Protein AF-A0A1H0DXW2-F1 (afdb_monomer_lite)

Radius of gyration: 19.88 Å; chains: 1; bounding box: 47×40×55 Å

Organism: NCBI:txid391948

Foldseek 3Di:
DDQQPFADLLRQLLVQLVPDPPDDPVVSNVRSVDPQFDWDCALLFTKTWRNVDWDADDNNQKIWIWIAGRRRRQIWTFIDGPPDPGTATGSDPDRVVNVVLRVVLVVQVVVCVVVVVVLLVLLVCQLVVVDWDKQFVVLVVPFSHHPSSSCSVCVVVVNNVPGIDISNVLSVVCVVPVSSSSSSVSRVVVVVVVVVVVVVVVVD

Structure (mmCIF, N/CA/C/O backbone):
data_AF-A0A1H0DXW2-F1
#
_entry.id   AF-A0A1H0DXW2-F1
#
loop_
_atom_site.group_PDB
_atom_site.id
_atom_site.type_symbol
_atom_site.label_atom_id
_atom_site.label_alt_id
_atom_site.label_comp_id
_atom_site.label_asym_id
_atom_site.label_entity_id
_atom_site.label_seq_id
_atom_site.pdbx_PDB_ins_code
_atom_site.Cartn_x
_atom_site.Cartn_y
_atom_site.Cartn_z
_atom_site.occupancy
_atom_site.B_iso_or_equiv
_atom_site.auth_seq_id
_atom_site.auth_comp_id
_atom_site.auth_asym_id
_atom_site.auth_atom_id
_atom_site.pdbx_PDB_model_num
ATOM 1 N N . MET A 1 1 ? -16.379 6.215 -18.054 1.00 35.94 1 MET A N 1
ATOM 2 C CA . MET A 1 1 ? -15.979 5.087 -17.184 1.00 35.94 1 MET A CA 1
ATOM 3 C C . MET A 1 1 ? -15.061 4.189 -18.003 1.00 35.94 1 MET A C 1
ATOM 5 O O . MET A 1 1 ? -15.544 3.331 -18.726 1.00 35.94 1 MET A O 1
ATOM 9 N N . PHE A 1 2 ? -13.756 4.471 -18.018 1.00 33.94 2 PHE A N 1
ATOM 10 C CA . PHE A 1 2 ? -12.808 3.660 -18.781 1.00 33.94 2 PHE A CA 1
ATOM 11 C C . PHE A 1 2 ? -12.464 2.422 -17.956 1.00 33.94 2 PHE A C 1
ATOM 13 O O . PHE A 1 2 ? -11.937 2.536 -16.850 1.00 33.94 2 PHE A O 1
ATOM 20 N N . LEU A 1 3 ? -12.790 1.242 -18.483 1.00 41.62 3 LEU A N 1
ATOM 21 C CA . LEU A 1 3 ? -12.140 0.003 -18.077 1.00 41.62 3 LEU A CA 1
ATOM 22 C C . LEU A 1 3 ? -10.653 0.191 -18.393 1.00 41.62 3 LEU A C 1
ATOM 24 O O . LEU A 1 3 ? -10.251 0.033 -19.545 1.00 41.62 3 LEU A O 1
ATOM 28 N N . SER A 1 4 ? -9.857 0.608 -17.406 1.00 52.97 4 SER A N 1
ATOM 29 C CA . SER A 1 4 ? -8.405 0.501 -17.511 1.00 52.97 4 SER A CA 1
ATOM 30 C C . SER A 1 4 ? -8.119 -0.980 -17.728 1.00 52.97 4 SER A C 1
ATOM 32 O O . SER A 1 4 ? -8.377 -1.803 -16.848 1.00 52.97 4 SER A O 1
ATOM 34 N N . ARG A 1 5 ? -7.745 -1.346 -18.957 1.00 69.94 5 ARG A N 1
ATOM 35 C CA . ARG A 1 5 ? -7.332 -2.713 -19.258 1.00 69.94 5 ARG A CA 1
ATOM 36 C C . ARG A 1 5 ? -6.052 -2.948 -18.475 1.00 69.94 5 ARG A C 1
ATOM 38 O O . ARG A 1 5 ? -5.107 -2.178 -18.631 1.00 69.94 5 ARG A O 1
ATOM 45 N N . SER A 1 6 ? -6.033 -4.004 -17.666 1.00 83.50 6 SER A N 1
ATOM 46 C CA . SER A 1 6 ? -4.805 -4.459 -17.024 1.00 83.50 6 SER A CA 1
ATOM 47 C C . SER A 1 6 ? -3.704 -4.602 -18.068 1.00 83.50 6 SER A C 1
ATOM 49 O O . SER A 1 6 ? -3.953 -5.041 -19.196 1.00 83.50 6 SER A O 1
ATOM 51 N N . LEU A 1 7 ? -2.500 -4.179 -17.704 1.00 90.44 7 LEU A N 1
ATOM 52 C CA . LEU A 1 7 ? -1.343 -4.303 -18.569 1.00 90.44 7 LEU A CA 1
ATOM 53 C C . LEU A 1 7 ? -1.060 -5.780 -18.824 1.00 90.44 7 LEU A C 1
ATOM 55 O O . LEU A 1 7 ? -1.079 -6.598 -17.901 1.00 90.44 7 LEU A O 1
ATOM 59 N N . THR A 1 8 ? -0.748 -6.112 -20.076 1.00 93.12 8 THR A N 1
ATOM 60 C CA . THR A 1 8 ? -0.166 -7.422 -20.362 1.00 93.12 8 THR A CA 1
ATOM 61 C C . THR A 1 8 ? 1.220 -7.509 -19.713 1.00 93.12 8 THR A C 1
ATOM 63 O O . THR A 1 8 ? 1.883 -6.475 -19.549 1.00 93.12 8 THR A O 1
ATOM 66 N N . PRO A 1 9 ? 1.682 -8.716 -19.346 1.00 93.06 9 PRO A N 1
ATOM 67 C CA . PRO A 1 9 ? 3.025 -8.926 -18.813 1.00 93.06 9 PRO A CA 1
ATOM 68 C C . PRO A 1 9 ? 4.127 -8.272 -19.648 1.00 93.06 9 PRO A C 1
ATOM 70 O O . PRO A 1 9 ? 4.971 -7.556 -19.115 1.00 93.06 9 PRO A O 1
ATOM 73 N N . GLU A 1 10 ? 4.084 -8.452 -20.966 1.00 93.94 10 GLU A N 1
ATOM 74 C CA . GLU A 1 10 ? 5.069 -7.906 -21.901 1.00 93.94 10 GLU A CA 1
ATOM 75 C C . GLU A 1 10 ? 5.067 -6.381 -21.839 1.00 93.94 10 GLU A C 1
ATOM 77 O O . GLU A 1 10 ? 6.115 -5.751 -21.694 1.00 93.94 10 GLU A O 1
ATOM 82 N N . ARG A 1 11 ? 3.872 -5.776 -21.852 1.00 94.88 11 ARG A N 1
ATOM 83 C CA . ARG A 1 11 ? 3.740 -4.324 -21.824 1.00 94.88 11 ARG A CA 1
ATOM 84 C C . ARG A 1 11 ? 4.216 -3.724 -20.505 1.00 94.88 11 ARG A C 1
ATOM 86 O O . ARG A 1 11 ? 4.857 -2.675 -20.514 1.00 94.88 11 ARG A O 1
ATOM 93 N N . ALA A 1 12 ? 3.906 -4.365 -19.381 1.00 95.50 12 ALA A N 1
ATOM 94 C CA . ALA A 1 12 ? 4.374 -3.931 -18.070 1.00 95.50 12 ALA A CA 1
ATOM 95 C C . ALA A 1 12 ? 5.910 -3.930 -18.008 1.00 95.50 12 ALA A C 1
ATOM 97 O O . ALA A 1 12 ? 6.513 -2.932 -17.613 1.00 95.50 12 ALA A O 1
ATOM 98 N N . ARG A 1 13 ? 6.544 -5.004 -18.487 1.00 96.19 13 ARG A N 1
ATOM 99 C CA . ARG A 1 13 ? 8.005 -5.140 -18.523 1.00 96.19 13 ARG A CA 1
ATOM 100 C C . ARG A 1 13 ? 8.664 -4.107 -19.435 1.00 96.19 13 ARG A C 1
ATOM 102 O O . ARG A 1 13 ? 9.629 -3.474 -19.023 1.00 96.19 13 ARG A O 1
ATOM 109 N N . GLU A 1 14 ? 8.117 -3.867 -20.627 1.00 95.31 14 GLU A N 1
ATOM 110 C CA . GLU A 1 14 ? 8.590 -2.806 -21.531 1.00 95.31 14 GLU A CA 1
ATOM 111 C C . GLU A 1 14 ? 8.518 -1.415 -20.893 1.00 95.31 14 GLU A C 1
ATOM 113 O O . GLU A 1 14 ? 9.454 -0.620 -21.004 1.00 95.31 14 GLU A O 1
ATOM 118 N N . LEU A 1 15 ? 7.385 -1.091 -20.261 1.00 95.44 15 LEU A N 1
ATOM 119 C CA . LEU A 1 15 ? 7.179 0.206 -19.616 1.00 95.44 15 LEU A CA 1
ATOM 120 C C . LEU A 1 15 ? 8.137 0.408 -18.445 1.00 95.44 15 LEU A C 1
ATOM 122 O O . LEU A 1 15 ? 8.645 1.518 -18.270 1.00 95.44 15 LEU A O 1
ATOM 126 N N . LEU A 1 16 ? 8.403 -0.654 -17.684 1.00 95.50 16 LEU A N 1
ATOM 127 C CA . LEU A 1 16 ? 9.335 -0.631 -16.567 1.00 95.50 16 LEU A CA 1
ATOM 128 C C . LEU A 1 16 ? 10.790 -0.521 -17.039 1.00 95.50 16 LEU A C 1
ATOM 130 O O . LEU A 1 16 ? 11.506 0.357 -16.569 1.00 95.50 16 LEU A O 1
ATOM 134 N N . ALA A 1 17 ? 11.206 -1.307 -18.037 1.00 95.56 17 ALA A N 1
ATOM 135 C CA . ALA A 1 17 ? 12.544 -1.221 -18.629 1.00 95.56 17 ALA A CA 1
ATOM 136 C C . ALA A 1 17 ? 12.847 0.190 -19.164 1.00 95.56 17 ALA A C 1
ATOM 138 O O . ALA A 1 17 ? 13.955 0.711 -19.013 1.00 95.56 17 ALA A O 1
ATOM 139 N N . LYS A 1 18 ? 11.836 0.869 -19.726 1.00 94.50 18 LYS A N 1
ATOM 140 C CA . LYS A 1 18 ? 11.957 2.261 -20.187 1.00 94.50 18 LYS A CA 1
ATOM 141 C C . LYS A 1 18 ? 12.290 3.256 -19.076 1.00 94.50 18 LYS A C 1
ATOM 143 O O . LYS A 1 18 ? 12.876 4.290 -19.405 1.00 94.50 18 LYS A O 1
ATOM 148 N N . GLN A 1 19 ? 11.986 2.938 -17.814 1.00 93.94 19 GLN A N 1
ATOM 149 C CA . GLN A 1 19 ? 12.304 3.778 -16.655 1.00 93.94 19 GLN A CA 1
ATOM 150 C C . GLN A 1 19 ? 13.800 3.817 -16.325 1.00 93.94 19 GLN A C 1
ATOM 152 O O . GLN A 1 19 ? 14.229 4.759 -15.662 1.00 93.94 19 GLN A O 1
ATOM 157 N N . ARG A 1 20 ? 14.617 2.849 -16.778 1.00 90.44 20 ARG A N 1
ATOM 158 C CA . ARG A 1 20 ? 16.068 2.917 -16.552 1.00 90.44 20 ARG A CA 1
ATOM 159 C C . ARG A 1 20 ? 16.663 4.128 -17.274 1.00 90.44 20 ARG A C 1
ATOM 161 O O . ARG A 1 20 ? 16.492 4.307 -18.487 1.00 90.44 20 ARG A O 1
ATOM 168 N N . GLN A 1 21 ? 17.357 4.969 -16.518 1.00 87.31 21 GLN A N 1
ATOM 169 C CA . GLN A 1 21 ? 18.092 6.116 -17.045 1.00 87.31 21 GLN A CA 1
ATOM 170 C C . GLN A 1 21 ? 19.466 5.672 -17.558 1.00 87.31 21 GLN A C 1
ATOM 172 O O . GLN A 1 21 ? 19.997 4.670 -17.097 1.00 87.31 21 GLN A O 1
ATOM 177 N N . MET A 1 22 ? 20.036 6.416 -18.513 1.00 86.62 22 MET A N 1
ATOM 178 C CA . MET A 1 22 ? 21.388 6.175 -19.058 1.00 86.62 22 MET A CA 1
ATOM 179 C C . MET A 1 22 ? 21.615 4.773 -19.664 1.00 86.62 22 MET A C 1
ATOM 181 O O . MET A 1 22 ? 22.740 4.290 -19.718 1.00 86.62 22 MET A O 1
ATOM 185 N N . VAL A 1 23 ? 20.551 4.127 -20.146 1.00 88.94 23 VAL A N 1
ATOM 186 C CA . VAL A 1 23 ? 20.587 2.824 -20.830 1.00 88.94 23 VAL A CA 1
ATOM 187 C C . VAL A 1 23 ? 20.125 3.013 -22.276 1.00 88.94 23 VAL A C 1
ATOM 189 O O . VAL A 1 23 ? 19.168 3.761 -22.519 1.00 88.94 23 VAL A O 1
ATOM 192 N N . SER A 1 24 ? 20.796 2.364 -23.233 1.00 92.19 24 SER A N 1
ATOM 193 C CA . SER A 1 24 ? 20.453 2.484 -24.655 1.00 92.19 24 SER A CA 1
ATOM 194 C C . SER A 1 24 ? 19.059 1.912 -24.956 1.00 92.19 24 SER A C 1
ATOM 196 O O . SER A 1 24 ? 18.500 1.138 -24.179 1.00 92.19 24 SER A O 1
ATOM 198 N N . LEU A 1 25 ? 18.465 2.286 -26.095 1.00 91.06 25 LEU A N 1
ATOM 199 C CA . LEU A 1 25 ? 17.162 1.739 -26.495 1.00 91.06 25 LEU A CA 1
ATOM 200 C C . LEU A 1 25 ? 17.217 0.220 -26.715 1.00 91.06 25 LEU A C 1
ATOM 202 O O . LEU A 1 25 ? 16.294 -0.475 -26.303 1.00 91.06 25 LEU A O 1
ATOM 206 N N . LEU A 1 26 ? 18.311 -0.287 -27.292 1.00 92.50 26 LEU A N 1
ATOM 207 C CA . LEU A 1 26 ? 18.513 -1.719 -27.513 1.00 92.50 26 LEU A CA 1
ATOM 208 C C . LEU A 1 26 ? 18.602 -2.479 -26.183 1.00 92.50 26 LEU A C 1
ATOM 210 O O . LEU A 1 26 ? 17.932 -3.492 -25.995 1.00 92.50 26 LEU A O 1
ATOM 214 N N . ASP A 1 27 ? 19.363 -1.952 -25.226 1.00 91.38 27 ASP A N 1
ATOM 215 C CA . ASP A 1 27 ? 19.497 -2.569 -23.903 1.00 91.38 27 ASP A CA 1
ATOM 216 C C . ASP A 1 27 ? 18.160 -2.588 -23.151 1.00 91.38 27 ASP A C 1
ATOM 218 O O . ASP A 1 27 ? 17.863 -3.546 -22.442 1.00 91.38 27 ASP A O 1
ATOM 222 N N . LYS A 1 28 ? 17.309 -1.570 -23.338 1.00 91.94 28 LYS A N 1
ATOM 223 C CA . LYS A 1 28 ? 15.947 -1.551 -22.777 1.00 91.94 28 LYS A CA 1
ATOM 224 C C . LYS A 1 28 ? 15.064 -2.657 -23.359 1.00 91.94 28 LYS A C 1
ATOM 226 O O . LYS A 1 28 ? 14.258 -3.226 -22.626 1.00 91.94 28 LYS A O 1
ATOM 231 N N . GLU A 1 29 ? 15.201 -2.976 -24.645 1.00 91.00 29 GLU A N 1
ATOM 232 C CA . GLU A 1 29 ? 14.473 -4.087 -25.274 1.00 91.00 29 GLU A CA 1
ATOM 233 C C . GLU A 1 29 ? 14.949 -5.450 -24.763 1.00 91.00 29 GLU A C 1
ATOM 235 O O . GLU A 1 29 ? 14.126 -6.333 -24.504 1.00 91.00 29 GLU A O 1
ATOM 240 N N . ILE A 1 30 ? 16.261 -5.608 -24.569 1.00 90.88 30 ILE A N 1
ATOM 241 C CA . ILE A 1 30 ? 16.859 -6.813 -23.980 1.00 90.88 30 ILE A CA 1
ATOM 242 C C . ILE A 1 30 ? 16.383 -6.975 -22.532 1.00 90.88 30 ILE A C 1
ATOM 244 O O . ILE A 1 30 ? 15.873 -8.031 -22.156 1.00 90.88 30 ILE A O 1
ATOM 248 N N . LEU A 1 31 ? 16.465 -5.905 -21.739 1.00 91.62 31 LEU A N 1
ATOM 249 C CA . LEU A 1 31 ? 16.030 -5.869 -20.345 1.00 91.62 31 LEU A CA 1
ATOM 250 C C . LEU A 1 31 ? 14.546 -6.214 -20.184 1.00 91.62 31 LEU A C 1
ATOM 252 O O . LEU A 1 31 ? 14.176 -6.974 -19.292 1.00 91.62 31 LEU A O 1
ATOM 256 N N . ALA A 1 32 ? 13.678 -5.709 -21.065 1.00 92.50 32 ALA A N 1
ATOM 257 C CA . ALA A 1 32 ? 12.253 -6.033 -21.027 1.00 92.50 32 ALA A CA 1
ATOM 258 C C . ALA A 1 32 ? 11.990 -7.549 -21.117 1.00 92.50 32 ALA A C 1
ATOM 260 O O . ALA A 1 32 ? 10.929 -8.018 -20.702 1.00 92.50 32 ALA A O 1
ATOM 261 N N . ARG A 1 33 ? 12.953 -8.341 -21.600 1.00 91.75 33 ARG A N 1
ATOM 262 C CA . ARG A 1 33 ? 12.875 -9.801 -21.737 1.00 91.75 33 ARG A CA 1
ATOM 263 C C . ARG A 1 33 ? 13.762 -10.565 -20.743 1.00 91.75 33 ARG A C 1
ATOM 265 O O . ARG A 1 33 ? 13.707 -11.790 -20.752 1.00 91.75 33 ARG A O 1
ATOM 272 N N . SER A 1 34 ? 14.542 -9.886 -19.896 1.00 92.31 34 SER A N 1
ATOM 273 C CA . SER A 1 34 ? 15.471 -10.534 -18.958 1.00 92.31 34 SER A CA 1
ATOM 274 C C . SER A 1 34 ? 14.808 -10.978 -17.650 1.00 92.31 34 SER A C 1
ATOM 276 O O . SER A 1 34 ? 13.732 -10.522 -17.274 1.00 92.31 34 SER A O 1
ATOM 278 N N . ASP A 1 35 ? 15.457 -11.860 -16.910 1.00 92.38 35 ASP A N 1
ATOM 279 C CA . ASP A 1 35 ? 15.026 -12.299 -15.581 1.00 92.38 35 ASP A CA 1
ATOM 280 C C . ASP A 1 35 ? 15.217 -11.238 -14.478 1.00 92.38 35 ASP A C 1
ATOM 282 O O . ASP A 1 35 ? 14.647 -11.377 -13.397 1.00 92.38 35 ASP A O 1
ATOM 286 N N . GLU A 1 36 ? 15.932 -10.142 -14.757 1.00 94.06 36 GLU A N 1
ATOM 287 C CA . GLU A 1 36 ? 16.085 -9.011 -13.827 1.00 94.06 36 GLU A CA 1
ATOM 288 C C . GLU A 1 36 ? 14.754 -8.322 -13.504 1.00 94.06 36 GLU A C 1
ATOM 290 O O . GLU A 1 36 ? 14.591 -7.777 -12.412 1.00 94.06 36 GLU A O 1
ATOM 295 N N . ILE A 1 37 ? 13.798 -8.342 -14.438 1.00 96.31 37 ILE A N 1
ATOM 296 C CA . ILE A 1 37 ? 12.426 -7.907 -14.176 1.00 96.31 37 ILE A CA 1
ATOM 297 C C . ILE A 1 37 ? 11.600 -9.141 -13.825 1.00 96.31 37 ILE A C 1
ATOM 299 O O . ILE A 1 37 ? 11.359 -9.993 -14.681 1.00 96.31 37 ILE A O 1
ATOM 303 N N . ALA A 1 38 ? 11.112 -9.227 -12.591 1.00 95.81 38 ALA A N 1
ATOM 304 C CA . ALA A 1 38 ? 10.372 -10.386 -12.101 1.00 95.81 38 ALA A CA 1
ATOM 305 C C . ALA A 1 38 ? 8.957 -10.015 -11.651 1.00 95.81 38 ALA A C 1
ATOM 307 O O . ALA A 1 38 ? 8.694 -8.893 -11.219 1.00 95.81 38 ALA A O 1
ATOM 308 N N . PHE A 1 39 ? 8.031 -10.965 -11.785 1.00 96.06 39 PHE A N 1
ATOM 309 C CA . PHE A 1 39 ? 6.666 -10.807 -11.297 1.00 96.06 39 PHE A CA 1
ATOM 310 C C . PHE A 1 39 ? 6.593 -11.139 -9.808 1.00 96.06 39 PHE A C 1
ATOM 312 O O . PHE A 1 39 ? 7.086 -12.179 -9.378 1.00 96.06 39 PHE A O 1
ATOM 319 N N . GLU A 1 40 ? 5.920 -10.285 -9.048 1.00 93.75 40 GLU A N 1
ATOM 320 C CA . GLU A 1 40 ? 5.703 -10.428 -7.616 1.00 93.75 40 GLU A CA 1
ATOM 321 C C . GLU A 1 40 ? 4.220 -10.241 -7.285 1.00 93.75 40 GLU A C 1
ATOM 323 O O . GLU A 1 40 ? 3.501 -9.458 -7.916 1.00 93.75 40 GLU A O 1
ATOM 328 N N . ARG A 1 41 ? 3.771 -10.971 -6.261 1.00 91.19 41 ARG A N 1
ATOM 329 C CA . ARG A 1 41 ? 2.428 -10.858 -5.683 1.00 91.19 41 ARG A CA 1
ATOM 330 C C . ARG A 1 41 ? 2.562 -10.669 -4.182 1.00 91.19 41 ARG A C 1
ATOM 332 O O . ARG A 1 41 ? 2.463 -11.618 -3.404 1.00 91.19 41 ARG A O 1
ATOM 339 N N . GLU A 1 42 ? 2.809 -9.433 -3.775 1.00 89.31 42 GLU A N 1
ATOM 340 C CA . GLU A 1 42 ? 3.056 -9.090 -2.379 1.00 89.31 42 GLU A CA 1
ATOM 341 C C . GLU A 1 42 ? 1.993 -8.119 -1.860 1.00 89.31 42 GLU A C 1
ATOM 343 O O . GLU A 1 42 ? 1.651 -7.156 -2.537 1.00 89.31 42 GLU A O 1
ATOM 348 N N . ASN A 1 43 ? 1.452 -8.353 -0.656 1.00 85.88 43 ASN A N 1
ATOM 349 C CA . ASN A 1 43 ? 0.417 -7.503 -0.037 1.00 85.88 43 ASN A CA 1
ATOM 350 C C . ASN A 1 43 ? -0.725 -7.132 -1.006 1.00 85.88 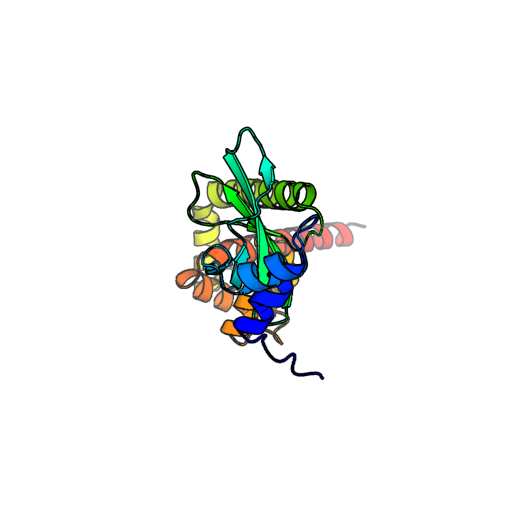43 ASN A C 1
ATOM 352 O O . ASN A 1 43 ? -1.110 -5.968 -1.102 1.00 85.88 43 ASN A O 1
ATOM 356 N N . TRP A 1 44 ? -1.234 -8.131 -1.737 1.00 89.38 44 TRP A N 1
ATOM 357 C CA . TRP A 1 44 ? -2.308 -8.008 -2.735 1.00 89.38 44 TRP A CA 1
ATOM 358 C C . TRP A 1 44 ? -1.946 -7.267 -4.028 1.00 89.38 44 TRP A C 1
ATOM 360 O O . TRP A 1 44 ? -2.784 -7.196 -4.923 1.00 89.38 44 TRP A O 1
ATOM 370 N N . VAL A 1 45 ? -0.718 -6.768 -4.164 1.00 92.50 45 VAL A N 1
ATOM 371 C CA . VAL A 1 45 ? -0.248 -6.064 -5.359 1.00 92.50 45 VAL A CA 1
ATOM 372 C C . VAL A 1 45 ? 0.381 -7.058 -6.334 1.00 92.50 45 VAL A C 1
ATOM 374 O O . VAL A 1 45 ? 1.428 -7.634 -6.048 1.00 92.50 45 VAL A O 1
ATOM 377 N N . ASP A 1 46 ? -0.256 -7.228 -7.493 1.00 94.44 46 ASP A N 1
ATOM 378 C CA . ASP A 1 46 ? 0.307 -7.937 -8.645 1.00 94.44 46 ASP A CA 1
ATOM 379 C C . ASP A 1 46 ? 1.155 -6.947 -9.459 1.00 94.44 46 ASP A C 1
ATOM 381 O O . ASP A 1 46 ? 0.625 -5.987 -10.030 1.00 94.44 46 ASP A O 1
ATOM 385 N N . ALA A 1 47 ? 2.469 -7.156 -9.514 1.00 96.38 47 ALA A N 1
ATOM 386 C CA . ALA A 1 47 ? 3.389 -6.204 -10.129 1.00 96.38 47 ALA A CA 1
ATOM 387 C C . ALA A 1 47 ? 4.608 -6.866 -10.771 1.00 96.38 47 ALA A C 1
ATOM 389 O O . ALA A 1 47 ? 5.010 -7.964 -10.399 1.00 96.38 47 ALA A O 1
ATOM 390 N N . PHE A 1 48 ? 5.223 -6.155 -11.715 1.00 97.31 48 PHE A N 1
ATOM 391 C CA . PHE A 1 48 ? 6.591 -6.437 -12.144 1.00 97.31 48 PHE A CA 1
ATOM 392 C C . PHE A 1 48 ? 7.553 -5.509 -11.413 1.00 97.31 48 PHE A C 1
ATOM 394 O O . PHE A 1 48 ? 7.287 -4.311 -11.320 1.00 97.31 48 PHE A O 1
ATOM 401 N N . ILE A 1 49 ? 8.654 -6.065 -10.917 1.00 97.19 49 ILE A N 1
ATOM 402 C CA . ILE A 1 49 ? 9.698 -5.367 -10.169 1.00 97.19 49 ILE A CA 1
ATOM 403 C C . ILE A 1 49 ? 11.019 -5.518 -10.915 1.00 97.19 49 ILE A C 1
ATOM 405 O O . ILE A 1 49 ? 11.366 -6.618 -11.335 1.00 97.19 49 ILE A O 1
ATOM 409 N N . ASP A 1 50 ? 11.748 -4.418 -11.067 1.00 96.31 50 ASP A N 1
ATOM 410 C CA . ASP A 1 50 ? 13.091 -4.400 -11.633 1.00 96.31 50 ASP A CA 1
ATOM 411 C C . ASP A 1 50 ? 14.126 -4.595 -10.513 1.00 96.31 50 ASP A C 1
ATOM 413 O O . ASP A 1 50 ? 14.430 -3.668 -9.761 1.00 96.31 50 ASP A O 1
ATOM 417 N N . TYR A 1 51 ? 14.657 -5.813 -10.387 1.00 94.88 51 TYR A N 1
ATOM 418 C CA . TYR A 1 51 ? 15.695 -6.156 -9.411 1.00 94.88 51 TYR A CA 1
ATOM 419 C C . TYR A 1 51 ? 17.109 -5.811 -9.873 1.00 94.88 51 TYR A C 1
ATOM 421 O O . TYR A 1 51 ? 18.005 -5.697 -9.035 1.00 94.88 51 TYR A O 1
ATOM 429 N N . GLY A 1 52 ? 17.315 -5.621 -11.177 1.00 91.06 52 GLY A N 1
ATOM 430 C CA . GLY A 1 52 ? 18.613 -5.222 -11.723 1.00 91.06 52 GLY A CA 1
ATOM 431 C C . GLY A 1 52 ? 18.904 -3.728 -11.564 1.00 91.06 52 GLY A C 1
ATOM 432 O O . GLY A 1 52 ? 20.049 -3.306 -11.714 1.00 91.06 52 GLY A O 1
ATOM 433 N N . HIS A 1 53 ? 17.898 -2.919 -11.213 1.00 87.88 53 HIS A N 1
ATOM 434 C CA . HIS A 1 53 ? 18.066 -1.502 -10.906 1.00 87.88 53 HIS A CA 1
ATOM 435 C C . HIS A 1 53 ? 17.459 -1.149 -9.548 1.00 87.88 53 HIS A C 1
ATOM 437 O O . HIS A 1 53 ? 16.245 -1.013 -9.389 1.00 87.88 53 HIS A O 1
ATOM 443 N N . ALA A 1 54 ? 18.341 -0.970 -8.567 1.00 92.69 54 ALA A N 1
ATOM 444 C CA . ALA A 1 54 ? 17.969 -0.678 -7.196 1.00 92.69 54 ALA A CA 1
ATOM 445 C C . ALA A 1 54 ? 18.800 0.466 -6.623 1.00 92.69 54 ALA A C 1
ATOM 447 O O . ALA A 1 54 ? 20.004 0.561 -6.870 1.00 92.69 54 ALA A O 1
ATOM 448 N N . VAL A 1 55 ? 18.161 1.294 -5.802 1.00 94.75 55 VAL A N 1
ATOM 449 C CA . VAL A 1 55 ? 18.835 2.338 -5.027 1.00 94.75 55 VAL A CA 1
ATOM 450 C C . VAL A 1 55 ? 19.016 1.831 -3.601 1.00 94.75 55 VAL A C 1
ATOM 452 O O . VAL A 1 55 ? 18.054 1.400 -2.963 1.00 94.75 55 VAL A O 1
ATOM 455 N N . SER A 1 56 ? 20.257 1.832 -3.118 1.00 95.25 56 SER A N 1
ATOM 456 C CA . SER A 1 56 ? 20.607 1.332 -1.788 1.00 95.25 56 SER A CA 1
ATOM 457 C C . SER A 1 56 ? 20.748 2.462 -0.777 1.00 95.25 56 SER A C 1
ATOM 459 O O . SER A 1 56 ? 21.434 3.445 -1.050 1.00 95.25 56 SER A O 1
ATOM 461 N N . PHE A 1 57 ? 20.210 2.254 0.417 1.00 94.19 57 PHE A N 1
ATOM 462 C CA . PHE A 1 57 ? 20.285 3.166 1.556 1.00 94.19 57 PHE A CA 1
ATOM 463 C C . PHE A 1 57 ? 20.872 2.437 2.771 1.00 94.19 57 PHE A C 1
ATOM 465 O O . PHE A 1 57 ? 20.938 1.203 2.790 1.00 94.19 57 PHE A O 1
ATOM 472 N N . ASP A 1 58 ? 21.313 3.195 3.778 1.00 89.88 58 ASP A N 1
ATOM 473 C CA . ASP A 1 58 ? 21.755 2.673 5.080 1.00 89.88 58 ASP A CA 1
ATOM 474 C C . ASP A 1 58 ? 22.764 1.515 4.970 1.00 89.88 58 ASP A C 1
ATOM 476 O O . ASP A 1 58 ? 22.546 0.431 5.504 1.00 89.88 58 ASP A O 1
ATOM 480 N N . ASN A 1 59 ? 23.853 1.692 4.213 1.00 88.38 59 ASN A N 1
ATOM 481 C CA . ASN A 1 59 ? 24.841 0.631 3.957 1.00 88.38 59 ASN A CA 1
ATOM 482 C C . ASN A 1 59 ? 24.221 -0.670 3.402 1.00 88.38 59 ASN A C 1
ATOM 484 O O . ASN A 1 59 ? 24.607 -1.772 3.794 1.00 88.38 59 ASN A O 1
ATOM 488 N N . ARG A 1 60 ? 23.270 -0.537 2.465 1.00 84.56 60 ARG A N 1
ATOM 489 C CA . ARG A 1 60 ? 22.537 -1.635 1.800 1.00 84.56 60 ARG A CA 1
ATOM 490 C C . ARG A 1 60 ? 21.564 -2.403 2.702 1.00 84.56 60 ARG A C 1
ATOM 492 O O . ARG A 1 60 ? 21.100 -3.472 2.317 1.00 84.56 60 ARG A O 1
ATOM 499 N N . GLN A 1 61 ? 21.217 -1.866 3.872 1.00 92.50 61 GLN A N 1
ATOM 500 C CA . GLN A 1 61 ? 20.182 -2.460 4.727 1.00 92.50 61 GLN A CA 1
ATOM 501 C C . GLN A 1 61 ? 18.770 -2.255 4.165 1.00 92.50 61 GLN A C 1
ATOM 503 O O . GLN A 1 61 ? 17.883 -3.083 4.402 1.00 92.50 61 GLN A O 1
ATOM 508 N N . THR A 1 62 ? 18.581 -1.183 3.393 1.00 96.06 62 THR A N 1
ATOM 509 C CA . THR A 1 62 ? 17.323 -0.848 2.726 1.00 96.06 62 THR A CA 1
ATOM 510 C C . THR A 1 62 ? 17.566 -0.668 1.232 1.00 96.06 62 THR A C 1
ATOM 512 O O . THR A 1 62 ? 18.517 -0.003 0.823 1.00 96.06 62 THR A O 1
ATOM 515 N N . MET A 1 63 ? 16.701 -1.258 0.414 1.00 96.94 63 MET A N 1
ATOM 516 C CA . MET A 1 63 ? 16.769 -1.204 -1.044 1.00 96.94 63 MET A CA 1
ATOM 517 C C . MET A 1 63 ? 15.423 -0.736 -1.597 1.00 96.94 63 MET A C 1
ATOM 519 O O . MET A 1 63 ? 14.381 -1.253 -1.189 1.00 96.94 63 MET A O 1
ATOM 523 N N . ALA A 1 64 ? 15.445 0.209 -2.533 1.00 97.44 64 ALA A N 1
ATOM 524 C CA . ALA A 1 64 ? 14.276 0.634 -3.294 1.00 97.44 64 ALA A CA 1
ATOM 525 C C . ALA A 1 64 ? 14.388 0.122 -4.736 1.00 97.44 64 ALA A C 1
ATOM 527 O O . ALA A 1 64 ? 15.334 0.460 -5.449 1.00 97.44 64 ALA A O 1
ATOM 528 N N . TYR A 1 65 ? 13.416 -0.686 -5.155 1.00 96.56 65 TYR A N 1
ATOM 529 C CA . TYR A 1 65 ? 13.319 -1.258 -6.501 1.00 96.56 65 TYR A CA 1
ATOM 530 C C . TYR A 1 65 ? 12.172 -0.609 -7.258 1.00 96.56 65 TYR A C 1
ATOM 532 O O . TYR A 1 65 ? 11.099 -0.395 -6.686 1.00 96.56 65 TYR A O 1
ATOM 540 N N . ARG A 1 66 ? 12.356 -0.308 -8.544 1.00 97.00 66 ARG A N 1
ATOM 541 C CA . ARG A 1 66 ? 11.255 0.251 -9.334 1.00 97.00 66 ARG A CA 1
ATOM 542 C C . ARG A 1 66 ? 10.263 -0.855 -9.683 1.00 97.00 66 ARG A C 1
ATOM 544 O O . ARG A 1 66 ? 10.661 -1.939 -10.101 1.00 97.00 66 ARG A O 1
ATOM 551 N N . GLY A 1 67 ? 8.974 -0.574 -9.529 1.00 96.88 67 GLY A N 1
ATOM 552 C CA . GLY A 1 67 ? 7.892 -1.500 -9.839 1.00 96.88 67 GLY A CA 1
ATOM 553 C C . GLY A 1 67 ? 6.793 -0.866 -10.682 1.00 96.88 67 GLY A C 1
ATOM 554 O O . GLY A 1 67 ? 6.653 0.358 -10.737 1.00 96.88 67 GLY A O 1
ATOM 555 N N . ILE A 1 68 ? 6.008 -1.716 -11.340 1.00 96.94 68 ILE A N 1
ATOM 556 C CA . ILE A 1 68 ? 4.797 -1.329 -12.065 1.00 96.94 68 ILE A CA 1
ATOM 557 C C . ILE A 1 68 ? 3.649 -2.284 -11.732 1.00 96.94 68 ILE A C 1
ATOM 559 O O . ILE A 1 68 ? 3.781 -3.505 -11.853 1.00 96.94 68 ILE A O 1
ATOM 563 N N . ALA A 1 69 ? 2.515 -1.733 -11.304 1.00 95.62 69 ALA A N 1
ATOM 564 C CA . ALA A 1 69 ? 1.319 -2.509 -11.000 1.00 95.62 69 ALA A CA 1
ATOM 565 C C . ALA A 1 69 ? 0.670 -2.992 -12.302 1.00 95.62 69 ALA A C 1
ATOM 567 O O . ALA A 1 69 ? 0.426 -2.204 -13.219 1.00 95.62 69 ALA A O 1
ATOM 568 N N . THR A 1 70 ? 0.344 -4.281 -12.397 1.00 94.00 70 THR A N 1
ATOM 569 C CA . THR A 1 70 ? -0.264 -4.842 -13.617 1.00 94.00 70 THR A CA 1
ATOM 570 C C . THR A 1 70 ? -1.704 -4.378 -13.811 1.00 94.00 70 THR A C 1
ATOM 572 O O . THR A 1 70 ? -2.192 -4.326 -14.938 1.00 94.00 70 THR A O 1
ATOM 575 N N . ARG A 1 71 ? -2.388 -4.002 -12.726 1.00 89.44 71 ARG A N 1
ATOM 576 C CA . ARG A 1 71 ? -3.793 -3.583 -12.747 1.00 89.44 71 ARG A CA 1
ATOM 577 C C . ARG A 1 71 ? -4.032 -2.356 -13.623 1.00 89.44 71 ARG A C 1
ATOM 579 O O . ARG A 1 71 ? -4.982 -2.350 -14.399 1.00 89.44 71 ARG A O 1
ATOM 586 N N . ASP A 1 72 ? -3.217 -1.322 -13.457 1.00 89.50 72 ASP A N 1
ATOM 587 C CA . ASP A 1 72 ? -3.445 0.008 -14.036 1.00 89.50 72 ASP A CA 1
ATOM 588 C C . ASP A 1 72 ? -2.170 0.673 -14.574 1.00 89.50 72 ASP A C 1
ATOM 590 O O . ASP A 1 72 ? -2.242 1.769 -15.126 1.00 89.50 72 ASP A O 1
ATOM 594 N N . GLY A 1 73 ? -1.016 0.014 -14.457 1.00 93.44 73 GLY A N 1
ATOM 595 C CA . GLY A 1 73 ? 0.262 0.563 -14.890 1.00 93.44 73 GLY A CA 1
ATOM 596 C C . GLY A 1 73 ? 0.859 1.603 -13.954 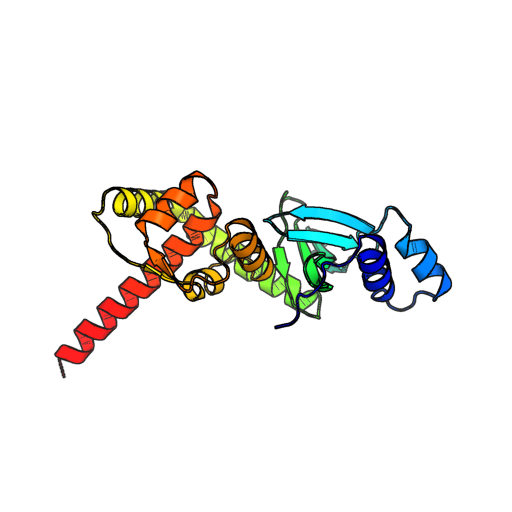1.00 93.44 73 GLY A C 1
ATOM 597 O O . GLY A 1 73 ? 1.810 2.276 -14.351 1.00 93.44 73 GLY A O 1
ATOM 598 N N . THR A 1 74 ? 0.343 1.737 -12.729 1.00 94.25 74 THR A N 1
ATOM 599 C CA . THR A 1 74 ? 0.911 2.643 -11.727 1.00 94.25 74 THR A CA 1
ATOM 600 C C . THR A 1 74 ? 2.353 2.254 -11.436 1.00 94.25 74 THR A C 1
ATOM 602 O O . THR A 1 74 ? 2.635 1.120 -11.042 1.00 94.25 74 THR A O 1
ATOM 605 N N . LEU A 1 75 ? 3.270 3.200 -11.632 1.00 96.12 75 LEU A N 1
ATOM 606 C CA . LEU A 1 75 ? 4.661 3.049 -11.233 1.00 96.12 75 LEU A CA 1
ATOM 607 C C . LEU A 1 75 ? 4.808 3.350 -9.742 1.00 96.12 75 LEU A C 1
ATOM 609 O O . LEU A 1 75 ? 4.213 4.297 -9.237 1.00 96.12 75 LEU A O 1
ATOM 613 N N . PHE A 1 76 ? 5.633 2.571 -9.056 1.00 97.00 76 PHE A N 1
ATOM 614 C CA . PHE A 1 76 ? 5.883 2.720 -7.626 1.00 97.00 76 PHE A CA 1
ATOM 615 C C . PHE A 1 76 ? 7.307 2.267 -7.279 1.00 97.00 76 PHE A C 1
ATOM 617 O O . PHE A 1 76 ? 8.014 1.688 -8.108 1.00 97.00 76 PHE A O 1
ATOM 624 N N . TRP A 1 77 ? 7.739 2.526 -6.050 1.00 97.75 77 TRP A N 1
ATOM 625 C CA . TRP A 1 77 ? 8.949 1.958 -5.465 1.00 97.75 77 TRP A CA 1
ATOM 626 C C . TRP A 1 77 ? 8.584 0.846 -4.481 1.00 97.75 77 TRP A C 1
ATOM 628 O O . TRP A 1 77 ? 7.809 1.058 -3.547 1.00 97.75 77 TRP A O 1
ATOM 638 N N . LEU A 1 78 ? 9.136 -0.349 -4.689 1.00 97.38 78 LEU A N 1
ATOM 639 C CA . LEU A 1 78 ? 9.132 -1.421 -3.702 1.00 97.38 78 LEU A CA 1
ATOM 640 C C . LEU A 1 78 ? 10.332 -1.225 -2.779 1.00 97.38 78 LEU A C 1
ATOM 642 O O . LEU A 1 78 ? 11.469 -1.496 -3.165 1.00 97.38 78 LEU A O 1
ATOM 646 N N . VAL A 1 79 ? 10.078 -0.777 -1.555 1.00 97.44 79 VAL A N 1
ATOM 647 C CA . VAL A 1 79 ? 11.115 -0.585 -0.541 1.00 97.44 79 VAL A CA 1
ATOM 648 C C . VAL A 1 79 ? 11.192 -1.825 0.342 1.00 97.44 79 VAL A C 1
ATOM 650 O O . VAL A 1 79 ? 10.223 -2.179 1.017 1.00 97.44 79 VAL A O 1
ATOM 653 N N . ARG A 1 80 ? 12.341 -2.502 0.354 1.00 95.56 80 ARG A N 1
ATOM 654 C CA . ARG A 1 80 ? 12.588 -3.709 1.155 1.00 95.56 80 ARG A CA 1
ATOM 655 C C . ARG A 1 80 ? 13.747 -3.496 2.117 1.00 95.56 80 ARG A C 1
ATOM 657 O O . ARG A 1 80 ? 14.751 -2.877 1.778 1.00 95.56 80 ARG A O 1
ATOM 664 N N . ARG A 1 81 ? 13.609 -4.076 3.308 1.00 94.12 81 ARG A N 1
ATOM 665 C CA . ARG A 1 81 ? 14.716 -4.256 4.250 1.00 94.12 81 ARG A CA 1
ATOM 666 C C . ARG A 1 81 ? 15.279 -5.659 4.117 1.00 94.12 81 ARG A C 1
ATOM 668 O O . ARG A 1 81 ? 14.513 -6.603 3.936 1.00 94.12 81 ARG A O 1
ATOM 675 N N . GLN A 1 82 ? 16.589 -5.799 4.283 1.00 88.06 82 GLN A N 1
ATOM 676 C CA . GLN A 1 82 ? 17.277 -7.087 4.160 1.00 88.06 82 GLN A CA 1
ATOM 677 C C . GLN A 1 82 ? 16.737 -8.157 5.135 1.00 88.06 82 GLN A C 1
ATOM 679 O O . GLN A 1 82 ? 16.704 -9.338 4.806 1.00 88.06 82 GLN A O 1
ATOM 684 N N . ASP A 1 83 ? 16.267 -7.747 6.318 1.00 87.38 83 ASP A N 1
ATOM 685 C CA . ASP A 1 83 ? 15.760 -8.625 7.381 1.00 87.38 83 ASP A CA 1
ATOM 686 C C . ASP A 1 83 ? 14.241 -8.875 7.326 1.00 87.38 83 ASP A C 1
ATOM 688 O O . ASP A 1 83 ? 13.674 -9.453 8.260 1.00 87.38 83 ASP A O 1
ATOM 692 N N . LYS A 1 84 ? 13.544 -8.396 6.286 1.00 87.62 84 LYS A N 1
ATOM 693 C CA . LYS A 1 84 ? 12.083 -8.502 6.177 1.00 87.62 84 LYS A CA 1
ATOM 694 C C . LYS A 1 84 ? 11.673 -9.197 4.889 1.00 87.62 84 LYS A C 1
ATOM 696 O O . LYS A 1 84 ? 12.082 -8.824 3.800 1.00 87.62 84 LYS A O 1
ATOM 701 N N . LYS A 1 85 ? 10.763 -10.165 5.035 1.00 84.44 85 LYS A N 1
ATOM 702 C CA . LYS A 1 85 ? 10.139 -10.875 3.910 1.00 84.44 85 LYS A CA 1
ATOM 703 C C . LYS A 1 85 ? 9.311 -9.950 3.015 1.00 84.44 85 LYS A C 1
ATOM 705 O O . LYS A 1 85 ? 9.216 -10.191 1.820 1.00 84.44 85 LYS A O 1
ATOM 710 N N . HIS A 1 86 ? 8.684 -8.941 3.616 1.00 88.25 86 HIS A N 1
ATOM 711 C CA . HIS A 1 86 ? 7.725 -8.074 2.948 1.00 88.25 86 HIS A CA 1
ATOM 712 C C . HIS A 1 86 ? 8.233 -6.635 2.861 1.00 88.25 86 HIS A C 1
ATOM 714 O O . HIS A 1 86 ? 8.748 -6.098 3.847 1.00 88.25 86 HIS A O 1
ATOM 720 N N . GLY A 1 87 ? 8.074 -6.030 1.688 1.00 93.38 87 GLY A N 1
ATOM 721 C CA . GLY A 1 87 ? 8.370 -4.637 1.409 1.00 93.38 87 GLY A CA 1
ATOM 722 C C . GLY A 1 87 ? 7.184 -3.698 1.623 1.00 93.38 87 GLY A C 1
ATOM 723 O O . GLY A 1 87 ? 6.093 -4.072 2.061 1.00 93.38 87 GLY A O 1
ATOM 724 N N . TYR A 1 88 ? 7.435 -2.430 1.331 1.00 96.06 88 TYR A N 1
ATOM 725 C CA . TYR A 1 88 ? 6.451 -1.360 1.307 1.00 96.06 88 TYR A CA 1
ATOM 726 C C . TYR A 1 88 ? 6.337 -0.812 -0.118 1.00 96.06 88 TYR A C 1
ATOM 728 O O . TYR A 1 88 ? 7.354 -0.608 -0.777 1.00 96.06 88 TYR A O 1
ATOM 736 N N . HIS A 1 89 ? 5.111 -0.586 -0.588 1.00 97.06 89 HIS A N 1
ATOM 737 C CA . HIS A 1 89 ? 4.846 -0.008 -1.905 1.00 97.06 89 HIS A CA 1
ATOM 738 C C . HIS A 1 89 ? 4.604 1.495 -1.757 1.00 97.06 89 HIS A C 1
ATOM 740 O O . HIS A 1 89 ? 3.549 1.890 -1.261 1.00 97.06 89 HIS A O 1
ATOM 746 N N . ALA A 1 90 ? 5.560 2.314 -2.183 1.00 96.94 90 ALA A N 1
ATOM 747 C CA . ALA A 1 90 ? 5.449 3.769 -2.155 1.00 96.94 90 ALA A CA 1
ATOM 748 C C . ALA A 1 90 ? 5.168 4.304 -3.563 1.00 96.94 90 ALA A C 1
ATOM 750 O O . ALA A 1 90 ? 5.889 3.981 -4.508 1.00 96.94 90 ALA A O 1
ATOM 751 N N . ALA A 1 91 ? 4.138 5.135 -3.713 1.00 94.44 91 ALA A N 1
ATOM 752 C CA . ALA A 1 91 ? 3.794 5.752 -4.999 1.00 94.44 91 ALA A CA 1
ATOM 753 C C . ALA A 1 91 ? 4.693 6.954 -5.353 1.00 94.44 91 ALA A C 1
ATOM 755 O O . ALA A 1 91 ? 4.524 7.551 -6.416 1.00 94.44 91 ALA A O 1
ATOM 756 N N . ALA A 1 92 ? 5.641 7.302 -4.476 1.00 94.94 92 ALA A N 1
ATOM 757 C CA . ALA A 1 92 ? 6.588 8.385 -4.688 1.00 94.94 92 ALA A CA 1
ATOM 758 C C . ALA A 1 92 ? 7.343 8.245 -6.024 1.00 94.94 92 ALA A C 1
ATOM 760 O O . ALA A 1 92 ? 7.607 7.147 -6.540 1.00 94.94 92 ALA A O 1
ATOM 761 N N . THR A 1 93 ? 7.692 9.387 -6.608 1.00 92.94 93 THR A N 1
ATOM 762 C CA . THR A 1 93 ? 8.509 9.430 -7.824 1.00 92.94 93 THR A CA 1
ATOM 763 C C . THR A 1 93 ? 9.980 9.225 -7.501 1.00 92.94 93 THR A C 1
ATOM 765 O O . THR A 1 93 ? 10.671 8.518 -8.236 1.00 92.94 93 THR A O 1
ATOM 768 N N . ASP A 1 94 ? 10.431 9.777 -6.379 1.00 95.00 94 ASP A N 1
ATOM 769 C CA . ASP A 1 94 ? 11.810 9.722 -5.922 1.00 95.00 94 ASP A CA 1
ATOM 770 C C . ASP A 1 94 ? 12.042 8.544 -4.944 1.00 95.00 94 ASP A C 1
ATOM 772 O O . ASP A 1 94 ? 11.181 8.253 -4.106 1.00 95.00 94 ASP A O 1
ATOM 776 N N . PRO A 1 95 ? 13.166 7.808 -5.059 1.00 96.06 95 PRO A N 1
ATOM 777 C CA . PRO A 1 95 ? 13.452 6.672 -4.188 1.00 96.06 95 PRO A CA 1
ATOM 778 C C . PRO A 1 95 ? 13.755 7.062 -2.734 1.00 96.06 95 PRO A C 1
ATOM 780 O O . PRO A 1 95 ? 13.494 6.245 -1.853 1.00 96.06 95 PRO A O 1
ATOM 783 N N . LEU A 1 96 ? 14.291 8.256 -2.454 1.00 96.31 96 LEU A N 1
ATOM 784 C CA . LEU A 1 96 ? 14.523 8.721 -1.083 1.00 96.31 96 LEU A CA 1
ATOM 785 C C . LEU A 1 96 ? 13.185 8.979 -0.385 1.00 96.31 96 LEU A C 1
ATOM 787 O O . LEU A 1 96 ? 12.948 8.415 0.682 1.00 96.31 96 LEU A O 1
ATOM 791 N N . GLU A 1 97 ? 12.277 9.719 -1.029 1.00 97.38 97 GLU A N 1
ATOM 792 C CA . GLU A 1 97 ? 10.913 9.946 -0.518 1.00 97.38 97 GLU A CA 1
ATOM 793 C C . GLU A 1 97 ? 10.180 8.618 -0.258 1.00 97.38 97 GLU A C 1
ATOM 795 O O . GLU A 1 97 ? 9.532 8.435 0.774 1.00 97.38 97 GLU A O 1
ATOM 800 N N . ALA A 1 98 ? 10.330 7.646 -1.165 1.00 97.38 98 ALA A N 1
ATOM 801 C CA . ALA A 1 98 ? 9.767 6.310 -0.992 1.00 97.38 98 ALA A CA 1
ATOM 802 C C . ALA A 1 98 ? 10.289 5.602 0.270 1.00 97.38 98 ALA A C 1
ATOM 804 O O . ALA A 1 98 ? 9.523 4.931 0.972 1.00 97.38 98 ALA A O 1
ATOM 805 N N . VAL A 1 99 ? 11.590 5.719 0.556 1.00 97.38 99 VAL A N 1
ATOM 806 C CA . VAL A 1 99 ? 12.200 5.141 1.759 1.00 97.38 99 VAL A CA 1
ATOM 807 C C . VAL A 1 99 ? 11.711 5.851 3.019 1.00 97.38 99 VAL A C 1
ATOM 809 O O . VAL A 1 99 ? 11.370 5.168 3.986 1.00 97.38 99 VAL A O 1
ATOM 812 N N . GLU A 1 100 ? 11.611 7.178 3.014 1.00 96.75 100 GLU A N 1
ATOM 813 C CA . GLU A 1 100 ? 11.089 7.958 4.145 1.00 96.75 100 GLU A CA 1
ATOM 814 C C . GLU A 1 100 ? 9.630 7.593 4.471 1.00 96.75 100 GLU A C 1
ATOM 816 O O . GLU A 1 100 ? 9.277 7.356 5.638 1.00 96.75 100 GLU A O 1
ATOM 821 N N . GLU A 1 101 ? 8.788 7.452 3.440 1.00 96.88 101 GLU A N 1
ATOM 822 C CA . GLU A 1 101 ? 7.404 6.988 3.576 1.00 96.88 101 GLU A CA 1
ATOM 823 C C . GLU A 1 101 ? 7.357 5.581 4.199 1.00 96.88 101 GLU A C 1
ATOM 825 O O . GLU A 1 101 ? 6.644 5.341 5.183 1.00 96.88 101 GLU A O 1
ATOM 830 N N . ALA A 1 102 ? 8.171 4.654 3.681 1.00 96.81 102 ALA A N 1
ATOM 831 C CA . ALA A 1 102 ? 8.253 3.286 4.181 1.00 96.81 102 ALA A CA 1
ATOM 832 C C . ALA A 1 102 ? 8.716 3.226 5.646 1.00 96.81 102 ALA A C 1
ATOM 834 O O . ALA A 1 102 ? 8.125 2.500 6.452 1.00 96.81 102 ALA A O 1
ATOM 835 N N . GLN A 1 103 ? 9.735 4.006 6.017 1.00 96.00 103 GLN A N 1
ATOM 836 C CA . GLN A 1 103 ? 10.247 4.081 7.386 1.00 96.00 103 GLN A CA 1
ATOM 837 C C . GLN A 1 103 ? 9.171 4.575 8.357 1.00 96.00 103 GLN A C 1
ATOM 839 O O . GLN A 1 103 ? 8.954 3.956 9.406 1.00 96.00 103 GLN A O 1
ATOM 844 N N . THR A 1 104 ? 8.438 5.625 7.981 1.00 96.38 104 THR A N 1
ATOM 845 C CA . THR A 1 104 ? 7.332 6.161 8.783 1.00 96.38 104 THR A CA 1
ATOM 846 C C . THR A 1 104 ? 6.215 5.129 8.935 1.00 96.38 104 THR A C 1
ATOM 848 O O . THR A 1 104 ? 5.751 4.867 10.051 1.00 96.38 104 THR A O 1
ATOM 851 N N . ALA A 1 105 ? 5.813 4.466 7.847 1.00 96.00 105 ALA A N 1
ATOM 852 C CA . ALA A 1 105 ? 4.812 3.406 7.897 1.00 96.00 105 ALA A CA 1
ATOM 853 C C . ALA A 1 105 ? 5.258 2.240 8.796 1.00 96.00 105 ALA A C 1
ATOM 855 O O . ALA A 1 105 ? 4.476 1.751 9.614 1.00 96.00 105 ALA A O 1
ATOM 856 N N . TRP A 1 106 ? 6.517 1.801 8.718 1.00 95.56 106 TRP A N 1
ATOM 857 C CA . TRP A 1 106 ? 7.037 0.731 9.573 1.00 95.56 106 TRP A CA 1
ATOM 858 C C . TRP A 1 106 ? 7.101 1.120 11.048 1.00 95.56 106 TRP A C 1
ATOM 860 O O . TRP A 1 106 ? 6.748 0.294 11.894 1.00 95.56 106 TRP A O 1
ATOM 870 N N . ALA A 1 107 ? 7.501 2.352 11.367 1.00 95.94 107 ALA A N 1
ATOM 871 C CA . ALA A 1 107 ? 7.495 2.861 12.735 1.00 95.94 107 ALA A CA 1
ATOM 872 C C . ALA A 1 107 ? 6.072 2.854 13.315 1.00 95.94 107 ALA A C 1
ATOM 874 O O . ALA A 1 107 ? 5.844 2.313 14.399 1.00 95.94 107 ALA A O 1
ATOM 875 N N . ARG A 1 108 ? 5.089 3.335 12.544 1.00 96.38 108 ARG A N 1
ATOM 876 C CA . ARG A 1 108 ? 3.669 3.301 12.925 1.00 96.38 108 ARG A CA 1
ATOM 877 C C . ARG A 1 108 ? 3.139 1.871 13.069 1.00 96.38 108 ARG A C 1
ATOM 879 O O . ARG A 1 108 ? 2.469 1.570 14.053 1.00 96.38 108 ARG A O 1
ATOM 886 N N . ARG A 1 109 ? 3.484 0.950 12.155 1.00 95.69 109 ARG A N 1
ATOM 887 C CA . ARG A 1 109 ? 3.138 -0.483 12.290 1.00 95.69 109 ARG A CA 1
ATOM 888 C C . ARG A 1 109 ? 3.725 -1.079 13.563 1.00 95.69 109 ARG A C 1
ATOM 890 O O . ARG A 1 109 ? 3.047 -1.859 14.222 1.00 95.69 109 ARG A O 1
ATOM 897 N N . LYS A 1 110 ? 4.978 -0.750 13.892 1.00 95.56 110 LYS A N 1
ATOM 898 C CA . LYS A 1 110 ? 5.639 -1.222 15.113 1.00 95.56 110 LYS A CA 1
ATOM 899 C C . LYS A 1 110 ? 4.903 -0.719 16.353 1.00 95.56 110 LYS A C 1
ATOM 901 O O . LYS A 1 110 ? 4.622 -1.537 17.218 1.00 95.56 110 LYS A O 1
ATOM 906 N N . ALA A 1 111 ? 4.546 0.564 16.399 1.00 95.75 111 ALA A N 1
ATOM 907 C CA . ALA A 1 111 ? 3.792 1.146 17.508 1.00 95.75 111 ALA A CA 1
ATOM 908 C C . ALA A 1 111 ? 2.432 0.455 17.706 1.00 95.75 111 ALA A C 1
ATOM 910 O O . ALA A 1 111 ? 2.124 0.018 18.807 1.00 95.75 111 ALA A O 1
ATOM 911 N N . VAL A 1 112 ? 1.657 0.249 16.635 1.00 96.00 112 VAL A N 1
ATOM 912 C CA . VAL A 1 112 ? 0.365 -0.461 16.737 1.00 96.00 112 VAL A CA 1
ATOM 913 C C . VAL A 1 112 ? 0.555 -1.926 17.149 1.00 96.00 112 VAL A C 1
ATOM 915 O O . VAL A 1 112 ? -0.216 -2.452 17.942 1.00 96.00 112 VAL A O 1
ATOM 918 N N . ARG A 1 113 ? 1.599 -2.600 16.651 1.00 95.94 113 ARG A N 1
ATOM 919 C CA . ARG A 1 113 ? 1.893 -3.995 17.021 1.00 95.94 113 ARG A CA 1
ATOM 920 C C . ARG A 1 113 ? 2.333 -4.171 18.472 1.00 95.94 113 ARG A C 1
ATOM 922 O O . ARG A 1 113 ? 2.191 -5.273 18.986 1.00 95.94 113 ARG A O 1
ATOM 929 N N . GLN A 1 114 ? 2.865 -3.136 19.121 1.00 96.25 114 GLN A N 1
ATOM 930 C CA . GLN A 1 114 ? 3.181 -3.196 20.553 1.00 96.25 114 GLN A CA 1
ATOM 931 C C . GLN A 1 114 ? 1.923 -3.349 21.415 1.00 96.25 114 GLN A C 1
ATOM 933 O O . GLN A 1 114 ? 2.023 -3.884 22.511 1.00 96.25 114 GLN A O 1
ATOM 938 N N . ASP A 1 115 ? 0.762 -2.934 20.904 1.00 93.44 115 ASP A N 1
ATOM 939 C CA . ASP A 1 115 ? -0.536 -3.054 21.574 1.00 93.44 115 ASP A CA 1
ATOM 940 C C . ASP A 1 115 ? -1.506 -3.928 20.753 1.00 93.44 115 ASP A C 1
ATOM 942 O O . ASP A 1 115 ? -2.708 -3.668 20.652 1.00 93.44 115 ASP A O 1
ATOM 946 N N . TRP A 1 116 ? -0.976 -4.963 20.087 1.00 97.25 116 TRP A N 1
ATOM 947 C CA . TRP A 1 116 ? -1.780 -5.799 19.192 1.00 97.25 116 TRP A CA 1
ATOM 948 C C . TRP A 1 116 ? -2.889 -6.554 19.928 1.00 97.25 116 TRP A C 1
ATOM 950 O O . TRP A 1 116 ? -4.002 -6.658 19.413 1.00 97.25 116 TRP A O 1
ATOM 960 N N . ASP A 1 117 ? -2.633 -6.994 21.160 1.00 97.81 117 ASP A N 1
ATOM 961 C CA . ASP A 1 117 ? -3.633 -7.658 22.001 1.00 97.81 117 ASP A CA 1
ATOM 962 C C . ASP A 1 117 ? -4.870 -6.773 22.201 1.00 97.81 117 ASP A C 1
ATOM 964 O O . ASP A 1 117 ? -6.005 -7.255 22.167 1.00 97.81 117 ASP A O 1
ATOM 968 N N . ARG A 1 118 ? -4.685 -5.454 22.336 1.00 96.88 118 ARG A N 1
ATOM 969 C CA . ARG A 1 118 ? -5.801 -4.507 22.399 1.00 96.88 118 ARG A CA 1
ATOM 970 C C . ARG A 1 118 ? -6.553 -4.425 21.077 1.00 96.88 118 ARG A C 1
ATOM 972 O O . ARG A 1 118 ? -7.781 -4.358 21.090 1.00 96.88 118 ARG A O 1
ATOM 979 N N . VAL A 1 119 ? -5.862 -4.466 19.936 1.00 97.75 119 VAL A N 1
ATOM 980 C CA . VAL A 1 119 ? -6.505 -4.535 18.610 1.00 97.75 119 VAL A CA 1
ATOM 981 C C . VAL A 1 119 ? -7.372 -5.788 18.488 1.00 97.75 119 VAL A C 1
ATOM 983 O O . VAL A 1 119 ? -8.517 -5.708 18.036 1.00 97.75 119 VAL A O 1
ATOM 986 N N . GLU A 1 120 ? -6.886 -6.930 18.966 1.00 98.31 120 GLU A N 1
ATOM 987 C CA . GLU A 1 120 ? -7.654 -8.176 18.980 1.00 98.31 120 GLU A CA 1
ATOM 988 C C . GLU A 1 120 ? -8.854 -8.120 19.931 1.00 98.31 120 GLU A C 1
ATOM 990 O O . GLU A 1 120 ? -9.950 -8.564 19.572 1.00 98.31 120 GLU A O 1
ATOM 995 N N . GLN A 1 121 ? -8.692 -7.526 21.116 1.00 97.94 121 GLN A N 1
ATOM 996 C CA . GLN A 1 121 ? -9.795 -7.287 22.048 1.00 97.94 121 GLN A CA 1
ATOM 997 C C . GLN A 1 121 ? -10.868 -6.383 21.430 1.00 97.94 121 GLN A C 1
ATOM 999 O O . GLN A 1 121 ? -12.057 -6.699 21.526 1.00 97.94 121 GLN A O 1
ATOM 1004 N N . MET A 1 122 ? -10.472 -5.309 20.738 1.00 97.62 122 MET A N 1
ATOM 1005 C CA 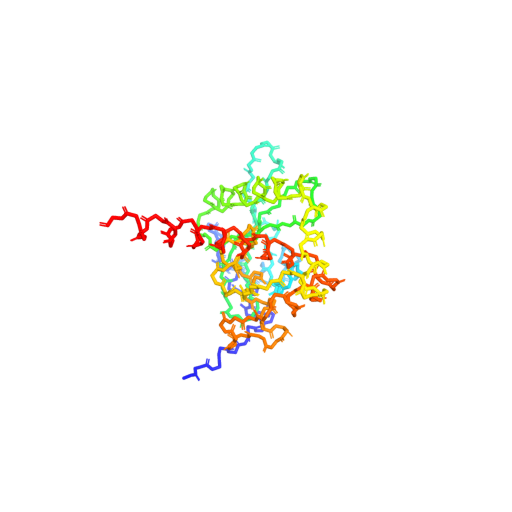. MET A 1 122 ? -11.394 -4.439 20.001 1.00 97.62 122 MET A CA 1
ATOM 1006 C C . MET A 1 122 ? -12.146 -5.213 18.916 1.00 97.62 122 MET A C 1
ATOM 1008 O O . MET A 1 122 ? -13.373 -5.122 18.836 1.00 97.62 122 MET A O 1
ATOM 1012 N N . ALA A 1 123 ? -11.445 -6.019 18.117 1.00 98.00 123 ALA A N 1
ATOM 1013 C CA . ALA A 1 123 ? -12.064 -6.850 17.089 1.00 98.00 123 ALA A CA 1
ATOM 1014 C C . ALA A 1 123 ? -13.075 -7.842 17.691 1.00 98.00 123 ALA A C 1
ATOM 1016 O O . ALA A 1 123 ? -14.211 -7.943 17.223 1.00 98.00 123 ALA A O 1
ATOM 1017 N N . ASN A 1 124 ? -12.718 -8.522 18.781 1.00 98.06 124 ASN A N 1
ATOM 1018 C CA . ASN A 1 124 ? -13.632 -9.427 19.477 1.00 98.06 124 ASN A CA 1
ATOM 1019 C C . ASN A 1 124 ? -14.846 -8.673 20.051 1.00 98.06 124 ASN A C 1
ATOM 1021 O O . ASN A 1 124 ? -15.976 -9.149 19.941 1.00 98.06 124 ASN A O 1
ATOM 1025 N N . ALA A 1 125 ? -14.656 -7.474 20.604 1.00 98.12 125 ALA A N 1
ATOM 1026 C CA . ALA A 1 125 ? -15.750 -6.645 21.102 1.00 98.12 125 ALA A CA 1
ATOM 1027 C C . ALA A 1 125 ? -16.695 -6.171 19.981 1.00 98.12 125 ALA A C 1
ATOM 1029 O O . ALA A 1 125 ? -17.909 -6.141 20.190 1.00 98.12 125 ALA A O 1
ATOM 1030 N N . LEU A 1 126 ? -16.178 -5.869 18.785 1.00 98.25 126 LEU A N 1
ATOM 1031 C CA . LEU A 1 126 ? -16.976 -5.580 17.585 1.00 98.25 126 LEU A CA 1
ATOM 1032 C C . LEU A 1 126 ? -17.773 -6.808 17.117 1.00 98.25 126 LEU A C 1
ATOM 1034 O O . LEU A 1 126 ? -18.955 -6.694 16.787 1.00 98.25 126 LEU A O 1
ATOM 1038 N N . ILE A 1 127 ? -17.157 -7.997 17.131 1.00 98.00 127 ILE A N 1
ATOM 1039 C CA . ILE A 1 127 ? -17.827 -9.267 16.801 1.00 98.00 127 ILE A CA 1
ATOM 1040 C C . ILE A 1 127 ? -18.946 -9.569 17.800 1.00 98.00 127 ILE A C 1
ATOM 1042 O O . ILE A 1 127 ? -20.031 -9.978 17.399 1.00 98.00 127 ILE A O 1
ATOM 1046 N N . LEU A 1 128 ? -18.723 -9.332 19.091 1.00 97.75 128 LEU A N 1
ATOM 1047 C CA . LEU A 1 128 ? -19.730 -9.533 20.137 1.00 97.75 128 LEU A CA 1
ATOM 1048 C C . LEU A 1 128 ? -20.747 -8.381 20.228 1.00 97.75 128 LEU A C 1
ATOM 1050 O O . LEU A 1 128 ? -21.695 -8.466 21.003 1.00 97.75 128 LEU A O 1
ATOM 1054 N N . GLY A 1 129 ? -20.573 -7.307 19.451 1.00 96.50 129 GLY A N 1
ATOM 1055 C CA . GLY A 1 129 ? -21.458 -6.138 19.446 1.00 96.50 129 GLY A CA 1
ATOM 1056 C C . GLY A 1 129 ? -21.356 -5.241 20.686 1.00 96.50 129 GLY A C 1
ATOM 1057 O O . GLY A 1 129 ? -22.228 -4.390 20.872 1.00 96.50 129 GLY A O 1
ATOM 1058 N N . ARG A 1 130 ? -20.311 -5.428 21.507 1.00 97.12 130 ARG A N 1
ATOM 1059 C CA . ARG A 1 130 ? -19.974 -4.611 22.689 1.00 97.12 130 ARG A CA 1
ATOM 1060 C C . ARG A 1 130 ? -19.365 -3.262 22.306 1.00 97.12 130 ARG A C 1
ATOM 1062 O O . ARG A 1 130 ? -19.554 -2.288 23.020 1.00 97.12 130 ARG A O 1
ATOM 1069 N N . LEU A 1 131 ? -18.666 -3.209 21.173 1.00 96.75 131 LEU A N 1
ATOM 1070 C CA . LEU A 1 131 ? -18.270 -1.968 20.508 1.00 96.75 131 LEU A CA 1
ATOM 1071 C C . LEU A 1 131 ? -19.042 -1.821 19.199 1.00 96.75 131 LEU A C 1
ATOM 1073 O O . LEU A 1 131 ? -19.371 -2.817 18.546 1.00 96.75 131 LEU A O 1
ATOM 1077 N N . ARG A 1 132 ? -19.325 -0.575 18.807 1.00 96.12 132 ARG A N 1
ATOM 1078 C CA . ARG A 1 132 ? -20.025 -0.252 17.559 1.00 96.12 132 ARG A CA 1
ATOM 1079 C C . ARG A 1 132 ? -19.438 1.008 16.938 1.00 96.12 132 ARG A C 1
ATOM 1081 O O . ARG A 1 132 ? -19.637 2.098 17.450 1.00 96.12 132 ARG A O 1
ATOM 1088 N N . PHE A 1 133 ? -18.755 0.845 15.814 1.00 97.19 133 PHE A N 1
ATOM 1089 C CA . PHE A 1 133 ? -18.358 1.941 14.935 1.00 97.19 133 PHE A CA 1
ATOM 1090 C C . PHE A 1 133 ? -18.269 1.447 13.489 1.00 97.19 133 PHE A C 1
ATOM 1092 O O . PHE A 1 133 ? -18.303 0.238 13.220 1.00 97.19 133 PHE A O 1
ATOM 1099 N N . ARG A 1 134 ? -18.210 2.390 12.548 1.00 97.31 134 ARG A N 1
ATOM 1100 C CA . ARG A 1 134 ? -17.960 2.117 11.128 1.00 97.31 134 ARG A CA 1
ATOM 1101 C C . ARG A 1 134 ? -16.477 2.269 10.828 1.00 97.31 134 ARG A C 1
ATOM 1103 O O . ARG A 1 134 ? -15.826 3.130 11.410 1.00 97.31 134 ARG A O 1
ATOM 1110 N N . VAL A 1 135 ? -15.999 1.448 9.903 1.00 97.38 135 VAL A N 1
ATOM 1111 C CA . VAL A 1 135 ? -14.661 1.543 9.321 1.00 97.38 135 VAL A CA 1
ATOM 1112 C C . VAL A 1 135 ? -14.804 2.140 7.928 1.00 97.38 135 VAL A C 1
ATOM 1114 O O . VAL A 1 135 ? -15.577 1.617 7.122 1.00 97.38 135 VAL A O 1
ATOM 1117 N N . THR A 1 136 ? -14.112 3.242 7.657 1.00 96.56 136 THR A N 1
ATOM 1118 C CA . THR A 1 136 ? -14.171 3.979 6.387 1.00 96.56 136 THR A CA 1
ATOM 1119 C C . THR A 1 136 ? -12.941 3.710 5.518 1.00 96.56 136 THR A C 1
ATOM 1121 O O . THR A 1 136 ? -11.949 3.139 5.972 1.00 96.56 136 THR A O 1
ATOM 1124 N N . ILE A 1 137 ? -12.997 4.127 4.249 1.00 95.06 137 ILE A N 1
ATOM 1125 C CA . ILE A 1 137 ? -11.806 4.151 3.384 1.00 95.06 137 ILE A CA 1
ATOM 1126 C C . ILE A 1 137 ? -10.740 5.091 3.963 1.00 95.06 137 ILE A C 1
ATOM 1128 O O . ILE A 1 137 ? -9.563 4.745 3.948 1.00 95.06 137 ILE A O 1
ATOM 1132 N N . ASP A 1 138 ? -11.140 6.230 4.531 1.00 95.88 138 ASP A N 1
ATOM 1133 C CA . ASP A 1 138 ? -10.203 7.186 5.130 1.00 95.88 138 ASP A CA 1
ATOM 1134 C C . ASP A 1 138 ? -9.459 6.575 6.323 1.00 95.88 138 ASP A C 1
ATOM 1136 O O . ASP A 1 138 ? -8.267 6.814 6.480 1.00 95.88 138 ASP A O 1
ATOM 1140 N N . ASP A 1 139 ? -10.109 5.705 7.108 1.00 97.25 139 ASP A N 1
ATOM 1141 C CA . ASP A 1 139 ? -9.439 4.943 8.169 1.00 97.25 139 ASP A CA 1
ATOM 1142 C C . ASP A 1 139 ? -8.357 4.014 7.592 1.00 97.25 139 ASP A C 1
ATOM 1144 O O . ASP A 1 139 ? -7.301 3.831 8.198 1.00 97.25 139 ASP A O 1
ATOM 1148 N N . ALA A 1 140 ? -8.592 3.433 6.410 1.00 95.81 140 ALA A N 1
ATOM 1149 C CA . ALA A 1 140 ? -7.605 2.599 5.733 1.00 95.81 140 ALA A CA 1
ATOM 1150 C C . ALA A 1 140 ? -6.441 3.440 5.202 1.00 95.81 140 ALA A C 1
ATOM 1152 O O . ALA A 1 140 ? -5.290 3.094 5.463 1.00 95.81 140 ALA A O 1
ATOM 1153 N N . LEU A 1 141 ? -6.721 4.558 4.529 1.00 94.31 141 LEU A N 1
ATOM 1154 C CA . LEU A 1 141 ? -5.703 5.473 3.996 1.00 94.31 141 LEU A CA 1
ATOM 1155 C C . LEU A 1 141 ? -4.886 6.153 5.102 1.00 94.31 141 LEU A C 1
ATOM 1157 O O . LEU A 1 141 ? -3.698 6.403 4.931 1.00 94.31 141 LEU A O 1
ATOM 1161 N N . ALA A 1 142 ? -5.500 6.414 6.256 1.00 95.44 142 ALA A N 1
ATOM 1162 C CA . ALA A 1 142 ? -4.813 6.936 7.427 1.00 95.44 142 ALA A CA 1
ATOM 1163 C C . ALA A 1 142 ? -4.040 5.850 8.191 1.00 95.44 142 ALA A C 1
ATOM 1165 O O . ALA A 1 142 ? -3.187 6.186 9.014 1.00 95.44 142 ALA A O 1
ATOM 1166 N N . SER A 1 143 ? -4.302 4.561 7.953 1.00 95.38 143 SER A N 1
ATOM 1167 C CA . SER A 1 143 ? -3.565 3.456 8.574 1.00 95.38 143 SER A CA 1
ATOM 1168 C C . SER A 1 143 ? -2.135 3.354 8.012 1.00 95.38 143 SER A C 1
ATOM 1170 O O . SER A 1 143 ? -1.841 3.890 6.948 1.00 95.38 143 SER A O 1
ATOM 1172 N N . PRO A 1 144 ? -1.200 2.654 8.677 1.00 94.56 144 PRO A N 1
ATOM 1173 C CA . PRO A 1 144 ? 0.166 2.510 8.177 1.00 94.56 144 PRO A CA 1
ATOM 1174 C C . PRO A 1 144 ? 0.306 1.456 7.055 1.00 94.56 144 PRO A C 1
ATOM 1176 O O . PRO A 1 144 ? 1.350 0.810 6.920 1.00 94.56 144 PRO A O 1
ATOM 1179 N N . LEU A 1 145 ? -0.747 1.214 6.276 1.00 94.56 145 LEU A N 1
ATOM 1180 C CA . LEU A 1 145 ? -0.736 0.352 5.094 1.00 94.56 145 LEU A CA 1
ATOM 1181 C C . LEU A 1 145 ? -0.388 1.180 3.851 1.00 94.56 145 LEU A C 1
ATOM 1183 O O . LEU A 1 145 ? -0.629 2.378 3.816 1.00 94.56 145 LEU A O 1
ATOM 1187 N N . CYS A 1 146 ? 0.191 0.549 2.829 1.00 94.81 146 CYS A N 1
ATOM 1188 C CA . CYS A 1 146 ? 0.447 1.244 1.568 1.00 94.81 146 CYS A CA 1
ATOM 1189 C C . CYS A 1 146 ? -0.862 1.428 0.788 1.00 94.81 146 CYS A C 1
ATOM 1191 O O . CYS A 1 146 ? -1.616 0.461 0.635 1.00 94.81 146 CYS A O 1
ATOM 1193 N N . THR A 1 147 ? -1.081 2.617 0.223 1.00 93.38 147 THR A N 1
ATOM 1194 C CA . THR A 1 147 ? -2.273 2.954 -0.578 1.00 93.38 147 THR A CA 1
ATOM 1195 C C . THR A 1 147 ? -2.537 1.940 -1.687 1.00 93.38 147 THR A C 1
ATOM 1197 O O . THR A 1 147 ? -3.645 1.422 -1.796 1.00 93.38 147 THR A O 1
ATOM 1200 N N . LEU A 1 148 ? -1.502 1.555 -2.440 1.00 93.12 148 LEU A N 1
ATOM 1201 C CA . LEU A 1 148 ? -1.634 0.572 -3.519 1.00 93.12 148 LEU A CA 1
ATOM 1202 C C . LEU A 1 148 ? -2.133 -0.794 -3.011 1.00 93.12 148 LEU A C 1
ATOM 1204 O O . LEU A 1 148 ? -2.985 -1.425 -3.631 1.00 93.12 148 LEU A O 1
ATOM 1208 N N . GLY A 1 149 ? -1.643 -1.232 -1.847 1.00 93.31 149 GLY A N 1
ATOM 1209 C CA . GLY A 1 149 ? -2.103 -2.466 -1.205 1.00 93.31 149 GLY A CA 1
ATOM 1210 C C . GLY A 1 149 ? -3.560 -2.379 -0.747 1.00 93.31 149 GLY A C 1
ATOM 1211 O O . GLY A 1 149 ? -4.311 -3.334 -0.933 1.00 93.31 149 GLY A O 1
ATOM 1212 N N . ILE A 1 150 ? -3.983 -1.226 -0.211 1.00 93.81 150 ILE A N 1
ATOM 1213 C CA . ILE A 1 150 ? -5.379 -0.976 0.184 1.00 93.81 150 ILE A CA 1
ATOM 1214 C C . ILE A 1 150 ? -6.297 -1.080 -1.034 1.00 93.81 150 ILE A C 1
ATOM 1216 O O . ILE A 1 150 ? -7.293 -1.799 -0.996 1.00 93.81 150 ILE A O 1
ATOM 1220 N N . GLU A 1 151 ? -5.966 -0.404 -2.131 1.00 92.38 151 GLU A N 1
ATOM 1221 C CA . GLU A 1 151 ? -6.798 -0.425 -3.333 1.00 92.38 151 GLU A CA 1
ATOM 1222 C C . GLU A 1 151 ? -6.905 -1.832 -3.934 1.00 92.38 151 GLU A C 1
ATOM 1224 O O . GLU A 1 151 ? -8.003 -2.279 -4.267 1.00 92.38 151 GLU A O 1
ATOM 1229 N N . CYS A 1 152 ? -5.786 -2.556 -4.039 1.00 91.12 152 CYS A N 1
ATOM 1230 C CA . CYS A 1 152 ? -5.784 -3.931 -4.538 1.00 91.12 152 CYS A CA 1
ATOM 1231 C C . CYS A 1 152 ? -6.571 -4.884 -3.623 1.00 91.12 152 CYS A C 1
ATOM 1233 O O . CYS A 1 152 ? -7.290 -5.762 -4.109 1.00 91.12 152 CYS A O 1
ATOM 1235 N N . PHE A 1 153 ? -6.484 -4.696 -2.303 1.00 92.56 153 PHE A N 1
ATOM 1236 C CA . PHE A 1 153 ? -7.295 -5.428 -1.334 1.00 92.56 153 PHE A CA 1
ATOM 1237 C C . PHE A 1 153 ? -8.793 -5.167 -1.547 1.00 92.56 153 PHE A C 1
ATOM 1239 O O . PHE A 1 153 ? -9.581 -6.110 -1.664 1.00 92.56 153 PHE A O 1
ATOM 1246 N N . LEU A 1 154 ? -9.196 -3.897 -1.663 1.00 92.25 154 LEU A N 1
ATOM 1247 C CA . LEU A 1 154 ? -10.590 -3.517 -1.900 1.00 92.25 154 LEU A CA 1
ATOM 1248 C C . LEU A 1 154 ? -11.122 -4.101 -3.214 1.00 92.25 154 LEU A C 1
ATOM 1250 O O . LEU A 1 154 ? -12.241 -4.617 -3.240 1.00 92.25 154 LEU A O 1
ATOM 1254 N N . ASP A 1 155 ? -10.331 -4.075 -4.285 1.00 89.62 155 ASP A N 1
ATOM 1255 C CA . ASP A 1 155 ? -10.710 -4.666 -5.570 1.00 89.62 155 ASP A CA 1
ATOM 1256 C C . ASP A 1 155 ? -10.931 -6.176 -5.453 1.00 89.62 155 ASP A C 1
ATOM 1258 O O . ASP A 1 155 ? -11.979 -6.694 -5.856 1.00 89.62 155 ASP A O 1
ATOM 1262 N N . ARG A 1 156 ? -9.979 -6.891 -4.843 1.00 88.44 156 ARG A N 1
ATOM 1263 C CA . ARG A 1 156 ? -10.037 -8.352 -4.713 1.00 88.44 156 ARG A CA 1
ATOM 1264 C C . ARG A 1 156 ? -11.225 -8.822 -3.878 1.00 88.44 156 ARG A C 1
ATOM 1266 O O . ARG A 1 156 ? -11.820 -9.855 -4.183 1.00 88.44 156 ARG A O 1
ATOM 1273 N N . HIS A 1 157 ? -11.596 -8.048 -2.863 1.00 88.50 157 HIS A N 1
ATOM 1274 C CA . HIS A 1 157 ? -12.742 -8.332 -2.003 1.00 88.50 157 HIS A CA 1
ATOM 1275 C C . HIS A 1 157 ? -14.058 -7.703 -2.493 1.00 88.50 157 HIS A C 1
ATOM 1277 O O . HIS A 1 157 ? -15.073 -7.822 -1.809 1.00 88.50 157 HIS A O 1
ATOM 1283 N N . ARG A 1 158 ? -14.081 -7.086 -3.687 1.00 89.75 158 ARG A N 1
ATOM 1284 C CA . ARG A 1 158 ? -15.261 -6.421 -4.282 1.00 89.75 158 ARG A CA 1
ATOM 1285 C C . ARG A 1 158 ? -15.835 -5.290 -3.415 1.00 89.75 158 ARG A C 1
ATOM 1287 O O . ARG A 1 158 ? -17.035 -5.031 -3.433 1.00 89.75 158 ARG A O 1
ATOM 1294 N N . LEU A 1 159 ? -14.964 -4.597 -2.687 1.00 90.44 159 LEU A N 1
ATOM 1295 C CA . LEU A 1 159 ? -15.282 -3.479 -1.794 1.00 90.44 159 LEU A CA 1
ATOM 1296 C C . LEU A 1 159 ? -14.933 -2.108 -2.394 1.00 90.44 159 LEU A C 1
ATOM 1298 O O . LEU A 1 159 ? -15.074 -1.094 -1.721 1.00 90.44 159 LEU A O 1
ATOM 1302 N N . ARG A 1 160 ? -14.510 -2.040 -3.663 1.00 85.50 160 ARG A N 1
ATOM 1303 C CA . ARG A 1 160 ? -14.079 -0.788 -4.315 1.00 85.50 160 ARG A CA 1
ATOM 1304 C C . ARG A 1 160 ? -15.110 0.347 -4.245 1.00 85.50 160 ARG A C 1
ATOM 1306 O O . ARG A 1 160 ? -14.750 1.504 -4.076 1.00 85.50 160 ARG A O 1
ATOM 1313 N N . ASN A 1 161 ? -16.396 0.017 -4.367 1.00 88.25 161 ASN A N 1
ATOM 1314 C CA . ASN A 1 161 ? -17.485 1.003 -4.337 1.00 88.25 161 ASN A CA 1
ATOM 1315 C C . ASN A 1 161 ? -18.035 1.243 -2.919 1.00 88.25 161 ASN A C 1
ATOM 1317 O O . ASN A 1 161 ? -18.995 1.994 -2.735 1.00 88.25 161 ASN A O 1
ATOM 1321 N N . THR A 1 162 ? -17.456 0.594 -1.910 1.00 89.56 162 THR A N 1
ATOM 1322 C CA . THR A 1 162 ? -17.931 0.619 -0.531 1.00 89.56 162 THR A CA 1
ATOM 1323 C C . THR A 1 162 ? -17.165 1.674 0.256 1.00 89.56 162 THR A C 1
ATOM 1325 O O . THR A 1 162 ? -16.016 1.472 0.625 1.00 89.56 162 THR A O 1
ATOM 1328 N N . ARG A 1 163 ? -17.816 2.803 0.566 1.00 92.12 163 ARG A N 1
ATOM 1329 C CA . ARG A 1 163 ? -17.188 3.899 1.335 1.00 92.12 163 ARG A CA 1
ATOM 1330 C C . ARG A 1 163 ? -16.916 3.549 2.798 1.00 92.12 163 ARG A C 1
ATOM 1332 O O . ARG A 1 163 ? -16.038 4.138 3.422 1.00 92.12 163 ARG A O 1
ATOM 1339 N N . ASN A 1 164 ? -17.712 2.646 3.364 1.00 95.06 164 ASN A N 1
ATOM 1340 C CA . ASN A 1 164 ? -17.562 2.180 4.734 1.00 95.06 164 ASN A CA 1
ATOM 1341 C C . ASN A 1 164 ? -18.168 0.789 4.921 1.00 95.06 164 ASN A C 1
ATOM 1343 O O . ASN A 1 164 ? -19.086 0.391 4.204 1.00 95.06 164 ASN A O 1
ATOM 1347 N N . VAL A 1 165 ? -17.671 0.080 5.926 1.00 96.38 165 VAL A N 1
ATOM 1348 C CA . VAL A 1 165 ? -18.207 -1.196 6.397 1.00 96.38 165 VAL A CA 1
ATOM 1349 C C . VAL A 1 165 ? -18.494 -1.121 7.893 1.00 96.38 165 VAL A C 1
ATOM 1351 O O . VAL A 1 165 ? -17.987 -0.256 8.612 1.00 96.38 165 VAL A O 1
ATOM 1354 N N . SER A 1 166 ? -19.320 -2.039 8.395 1.00 97.62 166 SER A N 1
ATOM 1355 C CA . SER A 1 166 ? -19.502 -2.164 9.841 1.00 97.62 166 SER A CA 1
ATOM 1356 C C . SER A 1 166 ? -18.208 -2.653 10.497 1.00 97.62 166 SER A C 1
ATOM 1358 O O . SER A 1 166 ? -17.505 -3.503 9.945 1.00 97.62 166 SER A O 1
ATOM 1360 N N . GLY A 1 167 ? -17.912 -2.177 11.709 1.00 97.62 167 GLY A N 1
ATOM 1361 C CA . GLY A 1 167 ? -16.767 -2.672 12.474 1.00 97.62 167 GLY A CA 1
ATOM 1362 C C . GLY A 1 167 ? -16.849 -4.179 12.742 1.00 97.62 167 GLY A C 1
ATOM 1363 O O . GLY A 1 167 ? -15.830 -4.859 12.722 1.00 97.62 167 GLY A O 1
ATOM 1364 N N . ARG A 1 168 ? -18.060 -4.744 12.877 1.00 97.88 168 ARG A N 1
ATOM 1365 C CA . ARG A 1 168 ? -18.261 -6.200 12.962 1.00 97.88 168 ARG A CA 1
ATOM 1366 C C . ARG A 1 168 ? -17.755 -6.926 11.712 1.00 97.88 168 ARG A C 1
ATOM 1368 O O . ARG A 1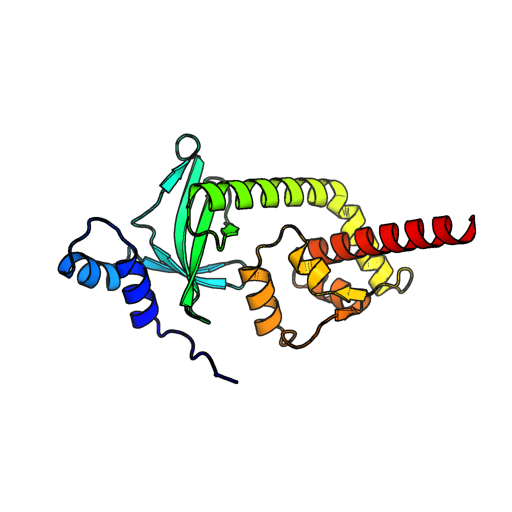 168 ? -17.073 -7.936 11.843 1.00 97.88 168 ARG A O 1
ATOM 1375 N N . PHE A 1 169 ? -18.077 -6.427 10.516 1.00 97.44 169 PHE A N 1
ATOM 1376 C CA . PHE A 1 169 ? -17.589 -7.012 9.265 1.00 97.44 169 PHE A CA 1
ATOM 1377 C C . PHE A 1 169 ? -16.066 -6.885 9.145 1.00 97.44 169 PHE A C 1
ATOM 1379 O O . PHE A 1 169 ? -15.403 -7.874 8.847 1.00 97.44 169 PHE A O 1
ATOM 1386 N N . ALA A 1 170 ? -15.501 -5.714 9.459 1.00 97.31 170 ALA A N 1
ATOM 1387 C CA . ALA A 1 170 ? -14.051 -5.515 9.468 1.00 97.31 170 ALA A CA 1
ATOM 1388 C C . ALA A 1 170 ? -13.339 -6.462 10.454 1.00 97.31 170 ALA A C 1
ATOM 1390 O O . ALA A 1 170 ? -12.328 -7.067 10.113 1.00 97.31 170 ALA A O 1
ATOM 1391 N N . ALA A 1 171 ? -13.892 -6.656 11.653 1.00 97.88 171 ALA A N 1
ATOM 1392 C CA . ALA A 1 171 ? -13.339 -7.564 12.655 1.00 97.88 171 ALA A CA 1
ATOM 1393 C C . ALA A 1 171 ? -13.401 -9.042 12.237 1.00 97.88 171 ALA A C 1
ATOM 1395 O O . ALA A 1 171 ? -12.486 -9.804 12.542 1.00 97.88 171 ALA A O 1
ATOM 1396 N N . LEU A 1 172 ? -14.447 -9.452 11.510 1.00 97.25 172 LEU A N 1
ATOM 1397 C CA . LEU A 1 172 ? -14.490 -10.778 10.887 1.00 97.25 172 LEU A CA 1
ATOM 1398 C C . LEU A 1 172 ? -13.430 -10.904 9.787 1.00 97.25 172 LEU A C 1
ATOM 1400 O O . LEU A 1 172 ? -12.736 -11.915 9.722 1.00 97.25 172 LEU A O 1
ATOM 1404 N N . LEU A 1 173 ? -13.261 -9.865 8.966 1.00 95.56 173 LEU A N 1
ATOM 1405 C CA . LEU A 1 173 ? -12.262 -9.837 7.899 1.00 95.56 173 LEU A CA 1
ATOM 1406 C C . LEU A 1 173 ? -10.830 -9.907 8.451 1.00 95.56 173 LEU A C 1
ATOM 1408 O O . LEU A 1 173 ? -10.000 -10.601 7.875 1.00 95.56 173 LEU A O 1
ATOM 1412 N N . MET A 1 174 ? -10.569 -9.300 9.615 1.00 96.81 174 MET A N 1
ATOM 1413 C CA . MET A 1 174 ? -9.286 -9.385 10.325 1.00 96.81 174 MET A CA 1
ATOM 1414 C C . MET A 1 174 ? -8.860 -10.823 10.657 1.00 96.81 174 MET A C 1
ATOM 1416 O O . MET A 1 174 ? -7.667 -11.110 10.696 1.00 96.81 174 MET A O 1
ATOM 1420 N N . LYS A 1 175 ? -9.805 -11.750 10.872 1.00 95.00 175 LYS A N 1
ATOM 1421 C CA . LYS A 1 175 ? -9.477 -13.166 11.128 1.00 95.00 175 LYS A CA 1
ATOM 1422 C C . LYS A 1 175 ?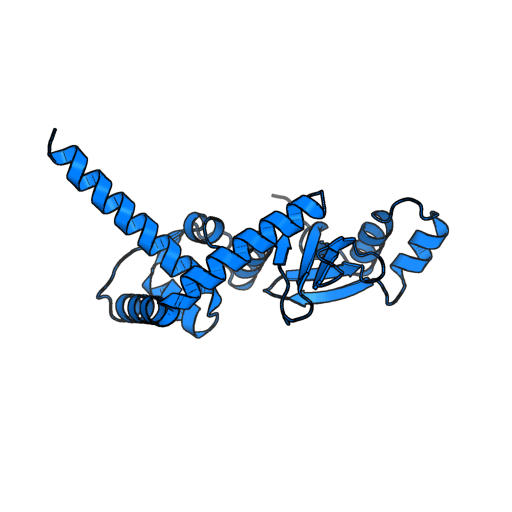 -8.890 -13.869 9.901 1.00 95.00 175 LYS A C 1
ATOM 1424 O O . LYS A 1 175 ? -8.224 -14.886 10.054 1.00 95.00 175 LYS A O 1
ATOM 1429 N N . ILE A 1 176 ? -9.155 -13.339 8.708 1.00 93.38 176 ILE A N 1
ATOM 1430 C CA . ILE A 1 176 ? -8.643 -13.848 7.432 1.00 93.38 176 ILE A CA 1
ATOM 1431 C C . ILE A 1 176 ? -7.413 -13.041 7.008 1.00 93.38 176 ILE A C 1
ATOM 1433 O O . ILE A 1 176 ? -6.410 -13.616 6.599 1.00 93.38 176 ILE A O 1
ATOM 1437 N N . GLU A 1 177 ? -7.486 -11.715 7.131 1.00 93.62 177 GLU A N 1
ATOM 1438 C CA . GLU A 1 177 ? -6.418 -10.777 6.795 1.00 93.62 177 GLU A CA 1
ATOM 1439 C C . GLU A 1 177 ? -6.057 -9.915 8.019 1.00 93.62 177 GLU A C 1
ATOM 1441 O O . GLU A 1 177 ? -6.699 -8.885 8.263 1.00 93.62 177 GLU A O 1
ATOM 1446 N N . PRO A 1 178 ? -5.019 -10.290 8.792 1.00 94.75 178 PRO A N 1
ATOM 1447 C CA . PRO A 1 178 ? -4.604 -9.558 9.987 1.00 94.75 178 PRO A CA 1
ATOM 1448 C C . PRO A 1 178 ? -4.313 -8.071 9.749 1.00 94.75 178 PRO A C 1
ATOM 1450 O O . PRO A 1 178 ? -4.470 -7.273 10.673 1.00 94.75 178 PRO A O 1
ATOM 1453 N N . GLN A 1 179 ? -3.936 -7.659 8.530 1.00 94.38 179 GLN A N 1
ATOM 1454 C CA . GLN A 1 179 ? -3.686 -6.248 8.205 1.00 94.38 179 GLN A CA 1
ATOM 1455 C C . GLN A 1 179 ? -4.913 -5.348 8.427 1.00 94.38 179 GLN A C 1
ATOM 1457 O O . GLN A 1 179 ? -4.750 -4.165 8.731 1.00 94.38 179 GLN A O 1
ATOM 1462 N N . VAL A 1 180 ? -6.134 -5.896 8.387 1.00 96.56 180 VAL A N 1
ATOM 1463 C CA . VAL A 1 180 ? -7.366 -5.148 8.705 1.00 96.56 180 VAL A CA 1
ATOM 1464 C C . VAL A 1 180 ? -7.365 -4.630 10.150 1.00 96.56 180 VAL A C 1
ATOM 1466 O O . VAL A 1 180 ? -7.987 -3.607 10.433 1.00 96.56 180 VAL A O 1
ATOM 1469 N N . GLY A 1 181 ? -6.610 -5.255 11.061 1.00 97.56 181 GLY A N 1
ATOM 1470 C CA . GLY A 1 181 ? -6.453 -4.775 12.437 1.00 97.56 181 GLY A CA 1
ATOM 1471 C C . GLY A 1 181 ? -5.876 -3.356 12.525 1.00 97.56 181 GLY A C 1
ATOM 1472 O O . GLY A 1 181 ? -6.326 -2.565 13.353 1.00 97.56 181 GLY A O 1
ATOM 1473 N N . PHE A 1 182 ? -4.964 -2.976 11.620 1.00 97.81 182 PHE A N 1
ATOM 1474 C CA . PHE A 1 182 ? -4.447 -1.602 11.554 1.00 97.81 182 PHE A CA 1
ATOM 1475 C C . PHE A 1 182 ? -5.543 -0.587 11.208 1.00 97.81 182 PHE A C 1
ATOM 1477 O O . PHE A 1 182 ? -5.555 0.523 11.737 1.00 97.81 182 PHE A O 1
ATOM 1484 N N . VAL A 1 183 ? -6.480 -0.983 10.346 1.00 97.75 183 VAL A N 1
ATOM 1485 C CA . VAL A 1 183 ? -7.608 -0.149 9.925 1.00 97.75 183 VAL A CA 1
ATOM 1486 C C . VAL A 1 183 ? -8.641 -0.028 11.051 1.00 97.75 183 VAL A C 1
ATOM 1488 O O . VAL A 1 183 ? -9.130 1.064 11.327 1.00 97.75 183 VAL A O 1
ATOM 1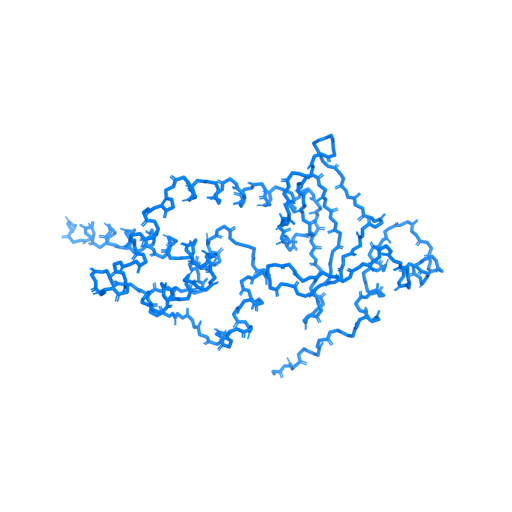491 N N . ILE A 1 184 ? -8.930 -1.126 11.760 1.00 98.12 184 ILE A N 1
ATOM 1492 C CA . ILE A 1 184 ? -9.808 -1.121 12.946 1.00 98.12 184 ILE A CA 1
ATOM 1493 C C . ILE A 1 184 ? -9.247 -0.199 14.030 1.00 98.12 184 ILE A C 1
ATOM 1495 O O . ILE A 1 184 ? -9.995 0.582 14.616 1.00 98.12 184 ILE A O 1
ATOM 1499 N N . HIS A 1 185 ? -7.937 -0.269 14.279 1.00 98.00 185 HIS A N 1
ATOM 1500 C CA . HIS A 1 185 ? -7.259 0.620 15.216 1.00 98.00 185 HIS A CA 1
ATOM 1501 C C . HIS A 1 185 ? -7.432 2.093 14.818 1.00 98.00 185 HIS A C 1
ATOM 1503 O O . HIS A 1 185 ? -7.799 2.917 15.653 1.00 98.00 185 HIS A O 1
ATOM 1509 N N . GLN A 1 186 ? -7.237 2.425 13.539 1.00 97.75 186 GLN A N 1
ATOM 1510 C CA . GLN A 1 186 ? -7.391 3.797 13.054 1.00 97.75 186 GLN A CA 1
ATOM 1511 C C . GLN A 1 186 ? -8.839 4.308 13.178 1.00 97.75 186 GLN A C 1
ATOM 1513 O O . GLN A 1 186 ? -9.058 5.422 13.652 1.00 97.75 186 GLN A O 1
ATOM 1518 N N . ALA A 1 187 ? -9.826 3.469 12.855 1.00 97.75 187 ALA A N 1
ATOM 1519 C CA . ALA A 1 187 ? -11.244 3.791 13.024 1.00 97.75 187 ALA A CA 1
ATOM 1520 C C . ALA A 1 187 ? -11.630 4.024 14.496 1.00 97.75 187 ALA A C 1
ATOM 1522 O O . ALA A 1 187 ? -12.461 4.885 14.805 1.00 97.75 187 ALA A O 1
ATOM 1523 N N . HIS A 1 188 ? -11.020 3.272 15.418 1.00 97.31 188 HIS A N 1
ATOM 1524 C CA . HIS A 1 188 ? -11.217 3.474 16.849 1.00 97.31 188 HIS A CA 1
ATOM 1525 C C . HIS A 1 188 ? -10.669 4.828 17.312 1.00 97.31 188 HIS A C 1
ATOM 1527 O O . HIS A 1 188 ? -11.391 5.553 17.995 1.00 97.31 188 HIS A O 1
ATOM 1533 N N . LEU A 1 189 ? -9.450 5.197 16.893 1.00 96.12 189 LEU A N 1
ATOM 1534 C CA . LEU A 1 189 ? -8.858 6.501 17.214 1.00 96.12 189 LEU A CA 1
ATOM 1535 C C . LEU A 1 189 ? -9.739 7.659 16.738 1.00 96.12 189 LEU A C 1
ATOM 1537 O O . LEU A 1 189 ? -10.016 8.567 17.517 1.00 96.12 189 LEU A O 1
ATOM 1541 N N . ARG A 1 190 ? -10.240 7.593 15.497 1.00 96.06 190 ARG A N 1
ATOM 1542 C CA . ARG A 1 190 ? -11.174 8.599 14.971 1.00 96.06 190 ARG A CA 1
ATOM 1543 C C . ARG A 1 190 ? -12.433 8.700 15.833 1.00 96.06 190 ARG A C 1
ATOM 1545 O O . ARG A 1 190 ? -12.810 9.784 16.248 1.00 96.06 190 ARG A O 1
ATOM 1552 N N . THR A 1 191 ? -13.039 7.565 16.180 1.00 94.44 191 THR A N 1
ATOM 1553 C CA . THR A 1 191 ? -14.260 7.540 17.008 1.00 94.44 191 THR A CA 1
ATOM 1554 C C . THR A 1 191 ? -14.033 8.162 18.395 1.00 94.44 191 THR A C 1
ATOM 1556 O O . THR A 1 191 ? -14.924 8.820 18.932 1.00 94.44 191 THR A O 1
ATOM 1559 N N . GLN A 1 192 ? -12.846 7.974 18.985 1.00 92.44 192 GLN A N 1
ATOM 1560 C CA . GLN A 1 192 ? -12.482 8.608 20.256 1.00 92.44 192 GLN A CA 1
ATOM 1561 C C . GLN A 1 192 ? -12.315 10.125 20.125 1.00 92.44 192 GLN A C 1
ATOM 1563 O O . GLN A 1 192 ? -12.720 10.849 21.030 1.00 92.44 192 GLN A O 1
ATOM 1568 N N . GLN A 1 193 ? -11.745 10.597 19.013 1.00 89.56 193 GLN A N 1
ATOM 1569 C CA . GLN A 1 193 ? -11.610 12.026 18.721 1.00 89.56 193 GLN A CA 1
ATOM 1570 C C . GLN A 1 193 ? -12.979 12.683 18.526 1.00 89.56 193 GLN A C 1
ATOM 1572 O O . GLN A 1 193 ? -13.263 13.665 19.205 1.00 89.56 193 GLN A O 1
ATOM 1577 N N . ASP A 1 194 ? -13.848 12.084 17.706 1.00 87.12 194 ASP A N 1
ATOM 1578 C CA . ASP A 1 194 ? -15.215 12.570 17.468 1.00 87.12 194 ASP A CA 1
ATOM 1579 C C . ASP A 1 194 ? -15.985 12.707 18.801 1.00 87.12 194 ASP A C 1
ATOM 1581 O O . ASP A 1 194 ? -16.567 13.747 19.101 1.00 87.12 194 ASP A O 1
ATOM 1585 N N . SER A 1 195 ? -15.884 11.693 19.671 1.00 82.12 195 SER A N 1
ATOM 1586 C CA . SER A 1 195 ? -16.537 11.694 20.993 1.00 82.12 195 SER A CA 1
ATOM 1587 C C . SER A 1 195 ? -15.976 12.749 21.960 1.00 82.12 195 SER A C 1
ATOM 1589 O O . SER A 1 195 ? -16.669 13.178 22.884 1.00 82.12 195 SER A O 1
ATOM 1591 N N . ALA A 1 196 ? -14.706 13.135 21.811 1.00 78.62 196 ALA A N 1
ATOM 1592 C CA . ALA A 1 196 ? -14.082 14.163 22.642 1.00 78.62 196 ALA A CA 1
ATOM 1593 C C . ALA A 1 196 ? -14.484 15.576 22.189 1.00 78.62 196 ALA A C 1
ATOM 1595 O O . ALA A 1 196 ? -14.687 16.455 23.029 1.00 78.62 196 ALA A O 1
ATOM 1596 N N . THR A 1 197 ? -14.632 15.788 20.880 1.00 76.62 197 THR A N 1
ATOM 1597 C CA . THR A 1 197 ? -15.055 17.072 20.310 1.00 76.62 197 THR A CA 1
ATOM 1598 C C . THR A 1 197 ? -16.509 17.394 20.664 1.00 76.62 197 THR A C 1
ATOM 1600 O O . THR A 1 197 ? -16.760 18.495 21.153 1.00 76.62 197 THR A O 1
ATOM 1603 N N . ASP A 1 198 ? -17.425 16.426 20.555 1.00 71.31 198 ASP A N 1
ATOM 1604 C CA . ASP A 1 198 ? -18.847 16.616 20.902 1.00 71.31 198 ASP A CA 1
ATOM 1605 C C . ASP A 1 198 ? -19.047 17.026 22.376 1.00 71.31 198 ASP A C 1
ATOM 1607 O O . ASP A 1 198 ? -19.816 17.934 22.685 1.00 71.31 198 ASP A O 1
ATOM 1611 N N . ASN A 1 199 ? -18.282 16.432 23.300 1.00 65.19 199 ASN A N 1
ATOM 1612 C CA . ASN A 1 199 ? -18.345 16.767 24.730 1.00 65.19 199 ASN A CA 1
ATOM 1613 C C . ASN A 1 199 ? -17.807 18.169 25.074 1.00 65.19 199 ASN A C 1
ATOM 1615 O O . ASN A 1 199 ? -18.038 18.657 26.183 1.00 65.19 199 ASN A O 1
ATOM 1619 N N . THR A 1 200 ? -17.050 18.792 24.168 1.00 65.31 200 THR A N 1
ATOM 1620 C CA . THR A 1 200 ? -16.470 20.127 24.379 1.00 65.31 200 THR A CA 1
ATOM 1621 C C . THR A 1 200 ? -17.404 21.215 23.842 1.00 65.31 200 THR A C 1
ATOM 1623 O O . THR A 1 200 ? -17.525 22.256 24.473 1.00 65.31 200 THR A O 1
ATOM 1626 N N . SER A 1 201 ? -18.140 20.952 22.753 1.00 61.06 201 SER A N 1
ATOM 1627 C CA . SER A 1 201 ? -19.118 21.892 22.178 1.00 61.06 201 SER A CA 1
ATOM 1628 C C . SER A 1 201 ? -20.427 22.035 22.964 1.00 61.06 201 SER A C 1
ATOM 1630 O O . SER A 1 201 ? -21.164 22.981 22.726 1.00 61.06 201 SER A O 1
ATOM 1632 N N . GLU A 1 202 ? -20.740 21.120 23.887 1.00 55.16 202 GLU A N 1
ATOM 1633 C CA . GLU A 1 202 ? -21.929 21.214 24.759 1.00 55.16 202 GLU A CA 1
ATOM 1634 C C . GLU A 1 202 ? -21.681 22.013 26.057 1.00 55.16 202 GLU A C 1
ATOM 1636 O O . GLU A 1 202 ? -22.574 22.118 26.900 1.00 55.16 202 GLU A O 1
ATOM 1641 N N . ARG A 1 203 ? -20.467 22.546 26.262 1.00 54.56 203 ARG A N 1
ATOM 1642 C CA . ARG A 1 203 ? -20.079 23.287 27.479 1.00 54.56 203 ARG A CA 1
ATOM 1643 C C . ARG A 1 203 ? -19.868 24.791 27.274 1.00 54.56 203 ARG A C 1
ATOM 1645 O O . ARG A 1 203 ? -19.603 25.468 28.267 1.00 54.56 203 ARG A O 1
ATOM 1652 N N . ASP A 1 204 ? -20.028 25.273 26.045 1.00 47.16 204 ASP A N 1
ATOM 1653 C CA . ASP A 1 204 ? -20.006 26.691 25.661 1.00 47.16 204 ASP A CA 1
ATOM 1654 C C . ASP A 1 204 ? -21.422 27.166 25.286 1.00 47.16 204 ASP A C 1
ATOM 1656 O O . ASP A 1 204 ? -21.745 28.343 25.571 1.00 47.16 204 ASP A O 1
#

pLDDT: mean 91.72, std 10.43, range [33.94, 98.31]

Sequence (204 aa):
MFLSRSLTPERARELLAKQRQMVSLLDKEILARSDEIAFERENWVDAFIDYGHAVSFDNRQTMAYRGIATRDGTLFWLVRRQDKKHGYHAAATDPLEAVEEAQTAWARRKAVRQDWDRVEQMANALILGRLRFRVTIDDALASPLCTLGIECFLDRHRLRNTRNVSGRFAALLMKIEPQVGFVIHQAHLRTQQDSATDNTSERD

Secondary structure (DSSP, 8-state):
----PPPPHHHHHHHHHTT-TT--HHHHHHHTTSTTEEEEEETTEEEEEEEEEEEEEGGGTEEEEEEEETTT--EEEEEEETT-S--EEE--SSHHHHHHHHHHHHHHHHHHHHTHHHHHHHHHHHHTTSS--EEEHHHHHHTTS-HHHHHHHHHHTT-TT-SEEEHHHHHHHHTT-TTHHHHHHHHHHHHHHHHHHHHHHT--